Protein AF-A0A9P7GH10-F1 (afdb_monomer_lite)

Sequence (279 aa):
IQVLWYYYRETLTSKQKETLDAKFLPYDKASYPALGHSASRPGHVELASRSSASTSNLHVPSRQTSSAHENVNSLDVPATVDAPSFPPVVPYSGQKRGEDWKTFFSRREKANKVSLEAESAVDKQARESRQKHANKQKAPGKKGARVYVWDEIDGHRIRRPAGRQHVDAVWEDYGDQQRRYDAFRDEWDLCSEFGEDDPYYSDDDHETPLLDFPLPRVGVDQNDDIEMPTCLLPEEPLNLPLGPDRSVKLIVKKIQKTHQTPISSLTLRKIGRTIDLAL

Structure (mmCIF, N/CA/C/O backbone):
data_AF-A0A9P7GH10-F1
#
_entry.id   AF-A0A9P7GH10-F1
#
loop_
_atom_site.group_PDB
_atom_site.id
_atom_site.type_symbol
_atom_site.label_atom_id
_atom_site.label_alt_id
_atom_site.label_comp_id
_atom_site.label_asym_id
_atom_site.label_entity_id
_atom_site.label_seq_id
_atom_site.pdbx_PDB_ins_code
_atom_site.Cartn_x
_atom_site.Cartn_y
_atom_site.Cartn_z
_atom_site.occupancy
_atom_site.B_iso_or_equiv
_atom_site.auth_seq_id
_atom_site.auth_comp_id
_atom_site.auth_asym_id
_atom_site.auth_atom_id
_atom_site.pdbx_PDB_model_num
ATOM 1 N N . ILE A 1 1 ? 15.234 -0.648 -11.922 1.00 50.12 1 ILE A N 1
ATOM 2 C CA . ILE A 1 1 ? 15.935 -1.622 -11.032 1.00 50.12 1 ILE A CA 1
ATOM 3 C C . ILE A 1 1 ? 15.572 -3.099 -11.311 1.00 50.12 1 ILE A C 1
ATOM 5 O O . ILE A 1 1 ? 16.458 -3.944 -11.226 1.00 50.12 1 ILE A O 1
ATOM 9 N N . GLN A 1 2 ? 14.343 -3.440 -11.736 1.00 34.94 2 GLN A N 1
ATOM 10 C CA . GLN A 1 2 ? 13.969 -4.819 -12.136 1.00 34.94 2 GLN A CA 1
ATOM 11 C C . GLN A 1 2 ? 14.821 -5.393 -13.287 1.00 34.94 2 GLN A C 1
ATOM 13 O O . GLN A 1 2 ? 15.247 -6.544 -13.220 1.00 34.94 2 GLN A O 1
ATOM 18 N N . VAL A 1 3 ? 15.157 -4.570 -14.289 1.00 51.34 3 VAL A N 1
ATOM 19 C CA . VAL A 1 3 ? 16.071 -4.955 -15.380 1.00 51.34 3 VAL A CA 1
ATOM 20 C C . VAL A 1 3 ? 17.461 -5.296 -14.830 1.00 51.34 3 VAL A C 1
ATOM 22 O O . VAL A 1 3 ? 18.018 -6.333 -15.170 1.00 51.34 3 VAL A O 1
ATOM 25 N N . LEU A 1 4 ? 17.991 -4.499 -13.895 1.00 51.50 4 LEU A N 1
ATOM 26 C CA . LEU A 1 4 ? 19.304 -4.751 -13.290 1.00 51.50 4 LEU A CA 1
ATOM 27 C C . LEU A 1 4 ? 19.329 -6.033 -12.448 1.00 51.50 4 LEU A C 1
ATOM 29 O O . LEU A 1 4 ? 20.330 -6.739 -12.470 1.00 51.50 4 LEU A O 1
ATOM 33 N N . TRP A 1 5 ? 18.239 -6.384 -11.758 1.00 67.94 5 TRP A N 1
ATOM 34 C CA . TRP A 1 5 ? 18.166 -7.652 -11.024 1.00 67.94 5 TRP A CA 1
ATOM 35 C C . TRP A 1 5 ? 18.075 -8.861 -11.964 1.00 67.94 5 TRP A C 1
ATOM 37 O O . TRP A 1 5 ? 18.735 -9.871 -11.723 1.00 67.94 5 TRP A O 1
ATOM 47 N N . TYR A 1 6 ? 17.326 -8.747 -13.066 1.00 70.19 6 TYR A N 1
ATOM 48 C CA . TYR A 1 6 ? 17.256 -9.793 -14.089 1.00 70.19 6 TYR A CA 1
ATOM 49 C C . TYR A 1 6 ? 18.623 -10.008 -14.765 1.00 70.19 6 TYR A C 1
ATOM 51 O O . TYR A 1 6 ? 19.103 -11.138 -14.833 1.00 70.19 6 TYR A O 1
ATOM 59 N N . TYR A 1 7 ? 19.318 -8.929 -15.146 1.00 67.31 7 TYR A N 1
ATOM 60 C CA . TYR A 1 7 ? 20.678 -8.995 -15.700 1.00 67.31 7 TYR A CA 1
ATOM 61 C C . TYR A 1 7 ? 21.713 -9.509 -14.684 1.00 67.31 7 TYR A C 1
ATOM 63 O O . TYR A 1 7 ? 22.588 -10.306 -15.029 1.00 67.31 7 TYR A O 1
ATOM 71 N N . TYR A 1 8 ? 21.604 -9.115 -13.413 1.00 72.00 8 TYR A N 1
ATOM 72 C CA . TYR A 1 8 ? 22.478 -9.625 -12.356 1.00 72.00 8 TYR A CA 1
ATOM 73 C C . TYR A 1 8 ? 22.252 -11.120 -12.112 1.00 72.00 8 TYR A C 1
ATOM 75 O O . TYR A 1 8 ? 23.212 -11.864 -11.950 1.00 72.00 8 TYR A O 1
ATOM 83 N N . ARG A 1 9 ? 21.002 -11.598 -12.156 1.00 74.94 9 ARG A N 1
ATOM 84 C CA . ARG A 1 9 ? 20.687 -13.025 -12.013 1.00 74.94 9 ARG A CA 1
ATOM 85 C C . ARG A 1 9 ? 21.172 -13.835 -13.213 1.00 74.94 9 ARG A C 1
ATOM 87 O O . ARG A 1 9 ? 21.700 -14.924 -13.011 1.00 74.94 9 ARG A O 1
ATOM 94 N N . GLU A 1 10 ? 21.037 -13.319 -14.433 1.00 77.25 10 GLU A N 1
ATOM 95 C CA . GLU A 1 10 ? 21.493 -13.990 -15.659 1.00 77.25 10 GLU A CA 1
ATOM 96 C C . GLU A 1 10 ? 23.019 -14.163 -15.716 1.00 77.25 10 GLU A C 1
ATOM 98 O O . GLU A 1 10 ? 23.493 -15.199 -16.179 1.00 77.25 10 GLU A O 1
ATOM 103 N N . THR A 1 11 ? 23.791 -13.228 -15.150 1.00 71.94 11 THR A N 1
ATOM 104 C CA . THR A 1 11 ? 25.268 -13.288 -15.148 1.00 71.94 11 THR A CA 1
ATOM 105 C C . THR A 1 11 ? 25.871 -14.233 -14.097 1.00 71.94 11 THR A C 1
ATOM 107 O O . THR A 1 11 ? 27.078 -14.480 -14.113 1.00 71.94 11 THR A O 1
ATOM 110 N N . LEU A 1 12 ? 25.061 -14.812 -13.202 1.00 84.25 12 LEU A N 1
ATOM 111 C CA . LEU A 1 12 ? 25.536 -15.767 -12.198 1.00 84.25 12 LEU A CA 1
ATOM 112 C C . LEU A 1 12 ? 25.756 -17.165 -12.784 1.00 84.25 12 LEU A C 1
ATOM 114 O O . LEU A 1 12 ? 24.943 -17.698 -13.540 1.00 84.25 12 LEU A O 1
ATOM 118 N N . THR A 1 13 ? 26.832 -17.813 -12.342 1.00 87.25 13 THR A N 1
ATOM 119 C CA . THR A 1 13 ? 27.086 -19.226 -12.652 1.00 87.25 13 THR A CA 1
ATOM 120 C C . THR A 1 13 ? 26.022 -20.126 -12.018 1.00 87.25 13 THR A C 1
ATOM 122 O O . THR A 1 13 ? 25.443 -19.784 -10.985 1.00 87.25 13 THR A O 1
ATOM 125 N N . SER A 1 14 ? 25.785 -21.317 -12.578 1.00 75.56 14 SER A N 1
ATOM 126 C CA . SER A 1 14 ? 24.762 -22.246 -12.066 1.00 75.56 14 SER A CA 1
ATOM 127 C C . SER A 1 14 ? 24.930 -22.568 -10.573 1.00 75.56 14 SER A C 1
ATOM 129 O O . SER A 1 14 ? 23.944 -22.594 -9.846 1.00 75.56 14 SER A O 1
ATOM 131 N N . LYS A 1 15 ? 26.174 -22.690 -10.079 1.00 72.19 15 LYS A N 1
ATOM 132 C CA . LYS A 1 15 ? 26.463 -22.881 -8.642 1.00 72.19 15 LYS A CA 1
ATOM 133 C C . LYS A 1 15 ? 26.091 -21.667 -7.784 1.00 72.19 15 LYS A C 1
ATOM 135 O O . LYS A 1 15 ? 25.665 -21.819 -6.640 1.00 72.19 15 LYS A O 1
ATOM 140 N N . GLN A 1 16 ? 26.256 -20.455 -8.311 1.00 77.31 16 GLN A N 1
ATOM 141 C CA . GLN A 1 16 ? 25.862 -19.233 -7.610 1.00 77.31 16 GLN A CA 1
ATOM 142 C C . GLN A 1 16 ? 24.344 -19.058 -7.602 1.00 77.31 16 GLN A C 1
ATOM 144 O O . GLN A 1 16 ? 23.815 -18.686 -6.559 1.00 77.31 16 GLN A O 1
ATOM 149 N N . LYS A 1 17 ? 23.653 -19.381 -8.707 1.00 81.12 17 LYS A N 1
ATOM 150 C CA . LYS A 1 17 ? 22.182 -19.410 -8.785 1.00 81.12 17 LYS A CA 1
ATOM 151 C C . LYS A 1 17 ? 21.607 -20.376 -7.742 1.00 81.12 17 LYS A C 1
ATOM 153 O O . LYS A 1 17 ? 20.804 -19.961 -6.916 1.00 81.12 17 LYS A O 1
ATOM 158 N N . GLU A 1 18 ? 22.139 -21.597 -7.671 1.00 75.12 18 GLU A N 1
ATOM 159 C CA . GLU A 1 18 ? 21.747 -22.611 -6.681 1.00 75.12 18 GLU A CA 1
ATOM 160 C C . GLU A 1 18 ? 22.026 -22.167 -5.232 1.00 75.12 18 GLU A C 1
ATOM 162 O O . GLU A 1 18 ? 21.209 -22.386 -4.344 1.00 75.12 18 GLU A O 1
ATOM 167 N N . THR A 1 19 ? 23.130 -21.454 -4.981 1.00 78.62 19 THR A N 1
ATOM 168 C CA . THR A 1 19 ? 23.432 -20.889 -3.649 1.00 78.62 19 THR A CA 1
ATOM 169 C C . THR A 1 19 ? 22.491 -19.738 -3.271 1.00 78.62 19 THR A C 1
ATOM 171 O O . THR A 1 19 ? 22.151 -19.573 -2.097 1.00 78.62 19 THR A O 1
ATOM 174 N N . LEU A 1 20 ? 22.088 -18.916 -4.243 1.00 76.38 20 LEU A N 1
ATOM 175 C CA . LEU A 1 20 ? 21.154 -17.807 -4.041 1.00 76.38 20 LEU A CA 1
ATOM 176 C C . LEU A 1 20 ? 19.741 -18.332 -3.766 1.00 76.38 20 LEU A C 1
ATOM 178 O O . LEU A 1 20 ? 19.108 -17.879 -2.815 1.00 76.38 20 LEU A O 1
ATOM 182 N N . ASP A 1 21 ? 19.307 -19.345 -4.515 1.00 73.69 21 ASP A N 1
ATOM 183 C CA . ASP A 1 21 ? 18.027 -20.020 -4.309 1.00 73.69 21 ASP A CA 1
ATOM 184 C C . ASP A 1 21 ? 18.025 -20.828 -2.991 1.00 73.69 21 ASP A C 1
ATOM 186 O O . ASP A 1 21 ? 17.042 -20.785 -2.253 1.00 73.69 21 ASP A O 1
ATOM 190 N N . ALA A 1 22 ? 19.145 -21.457 -2.600 1.00 69.75 22 ALA A N 1
ATOM 191 C CA . ALA A 1 22 ? 19.290 -22.154 -1.313 1.00 69.75 22 ALA A CA 1
ATOM 192 C C . ALA A 1 22 ? 19.231 -21.212 -0.095 1.00 69.75 22 ALA A C 1
ATOM 194 O O . ALA A 1 22 ? 18.707 -21.584 0.955 1.00 69.75 22 ALA A O 1
ATOM 195 N N . LYS A 1 23 ? 19.730 -19.975 -0.225 1.00 68.56 23 LYS A N 1
ATOM 196 C CA . LYS A 1 23 ? 19.613 -18.935 0.817 1.00 68.56 23 LYS A CA 1
ATOM 197 C C . LYS A 1 23 ? 18.206 -18.336 0.912 1.00 68.56 23 LYS A C 1
ATOM 199 O O . LYS A 1 23 ? 17.881 -17.737 1.934 1.00 68.56 23 LYS A O 1
ATOM 204 N N . PHE A 1 24 ? 17.391 -18.508 -0.128 1.00 59.75 24 PHE A N 1
ATOM 205 C CA . PHE A 1 24 ? 16.009 -18.035 -0.218 1.00 59.75 24 PHE A CA 1
ATOM 206 C C . PHE A 1 24 ? 14.972 -19.167 -0.182 1.00 59.75 24 PHE A C 1
ATOM 208 O O . PHE A 1 24 ? 13.799 -18.933 -0.487 1.00 59.75 24 PHE A O 1
ATOM 215 N N . LEU A 1 25 ? 15.354 -20.378 0.243 1.00 45.16 25 LEU A N 1
ATOM 216 C CA . LEU A 1 25 ? 14.369 -21.415 0.532 1.00 45.16 25 LEU A CA 1
ATOM 217 C C . LEU A 1 25 ? 13.420 -20.939 1.645 1.00 45.16 25 LEU A C 1
ATOM 219 O O . LEU A 1 25 ? 13.856 -20.296 2.608 1.00 45.16 25 LEU A O 1
ATOM 223 N N . PRO A 1 26 ? 12.113 -21.228 1.527 1.00 43.97 26 PRO A N 1
ATOM 224 C CA . PRO A 1 26 ? 11.143 -20.868 2.545 1.00 43.97 26 PRO A CA 1
ATOM 225 C C . PRO A 1 26 ? 11.560 -21.495 3.873 1.00 43.97 26 PRO A C 1
ATOM 227 O O . PRO A 1 26 ? 11.743 -22.704 3.969 1.00 43.97 26 PRO A O 1
ATOM 230 N N . TYR A 1 27 ? 11.710 -20.642 4.883 1.00 36.38 27 TYR A N 1
ATOM 231 C CA . TYR A 1 27 ? 11.977 -21.018 6.265 1.00 36.38 27 TYR A CA 1
ATOM 232 C C . TYR A 1 27 ? 11.028 -22.151 6.679 1.00 36.38 27 TYR A C 1
ATOM 234 O O . TYR A 1 27 ? 9.810 -21.952 6.766 1.00 36.38 27 TYR A O 1
ATOM 242 N N . ASP A 1 28 ? 11.581 -23.348 6.864 1.00 37.44 28 ASP A N 1
ATOM 243 C CA . ASP A 1 28 ? 10.818 -24.546 7.177 1.00 37.44 28 ASP A CA 1
ATOM 244 C C . ASP A 1 28 ? 10.163 -24.386 8.559 1.00 37.44 28 ASP A C 1
ATOM 246 O O . ASP A 1 28 ? 10.822 -24.154 9.578 1.00 37.44 28 ASP A O 1
ATOM 250 N N . LYS A 1 29 ? 8.830 -24.465 8.594 1.00 49.06 29 LYS A N 1
ATOM 251 C CA . LYS A 1 29 ? 8.005 -24.275 9.799 1.00 49.06 29 LYS A CA 1
ATOM 252 C C . LYS A 1 29 ? 8.196 -25.381 10.842 1.00 49.06 29 LYS A C 1
ATOM 254 O O . LYS A 1 29 ? 7.639 -25.264 11.932 1.00 49.06 29 LYS A O 1
ATOM 259 N N . ALA A 1 30 ? 8.953 -26.435 10.541 1.00 43.03 30 ALA A N 1
ATOM 260 C CA . ALA A 1 30 ? 9.117 -27.586 11.424 1.00 43.03 30 ALA A CA 1
ATOM 261 C C . ALA A 1 30 ? 10.031 -27.348 12.648 1.00 43.03 30 ALA A C 1
ATOM 263 O O . ALA A 1 30 ? 10.059 -28.189 13.542 1.00 43.03 30 ALA A O 1
ATOM 264 N N . SER A 1 31 ? 10.740 -26.214 12.745 1.00 42.09 31 SER A N 1
ATOM 265 C CA . SER A 1 31 ? 11.705 -25.958 13.831 1.00 42.09 31 SER A CA 1
ATOM 266 C C . SER A 1 31 ? 11.269 -24.871 14.827 1.00 42.09 31 SER A C 1
ATOM 268 O O . SER A 1 31 ? 12.051 -23.982 15.167 1.00 42.09 31 SER A O 1
ATOM 270 N N . TYR A 1 32 ? 10.039 -24.949 15.342 1.00 39.97 32 TYR A N 1
ATOM 271 C CA . TYR A 1 32 ? 9.683 -24.276 16.598 1.00 39.97 32 TYR A CA 1
ATOM 272 C C . TYR A 1 32 ? 9.455 -25.321 17.699 1.00 39.97 32 TYR A C 1
ATOM 274 O O . TYR A 1 32 ? 8.555 -26.152 17.556 1.00 39.97 32 TYR A O 1
ATOM 282 N N . PRO A 1 33 ? 10.202 -25.292 18.821 1.00 39.78 33 PRO A N 1
ATOM 283 C CA . PRO A 1 33 ? 9.806 -26.044 20.002 1.00 39.78 33 PRO A CA 1
ATOM 284 C C . PRO A 1 33 ? 8.461 -25.493 20.485 1.00 39.78 33 PRO A C 1
ATOM 286 O O . PRO A 1 33 ? 8.314 -24.295 20.733 1.00 39.78 33 PRO A O 1
ATOM 289 N N . ALA A 1 34 ? 7.465 -26.372 20.581 1.00 42.62 34 ALA A N 1
ATOM 290 C CA . ALA A 1 34 ? 6.138 -26.052 21.078 1.00 42.62 34 ALA A CA 1
ATOM 291 C C . ALA A 1 34 ? 6.223 -25.544 22.528 1.00 42.62 34 ALA A C 1
ATOM 293 O O . ALA A 1 34 ? 6.239 -26.321 23.481 1.00 42.62 34 ALA A O 1
ATOM 294 N N . LEU A 1 35 ? 6.269 -24.223 22.706 1.00 43.75 35 LEU A N 1
ATOM 295 C CA . LEU A 1 35 ? 6.058 -23.588 24.002 1.00 43.75 35 LEU A CA 1
ATOM 296 C C . LEU A 1 35 ? 4.565 -23.637 24.323 1.00 43.75 35 LEU A C 1
ATOM 298 O O . LEU A 1 35 ? 3.810 -22.711 24.032 1.00 43.75 35 LEU A O 1
ATOM 302 N N . GLY A 1 36 ? 4.149 -24.747 24.930 1.00 46.34 36 GLY A N 1
ATOM 303 C CA . GLY A 1 36 ? 2.830 -24.905 25.520 1.00 46.34 36 GLY A CA 1
ATOM 304 C C . GLY A 1 36 ? 2.581 -23.836 26.581 1.00 46.34 36 GLY A C 1
ATOM 305 O O . GLY A 1 36 ? 3.110 -23.913 27.683 1.00 46.34 36 GLY A O 1
ATOM 306 N N . HIS A 1 37 ? 1.744 -22.856 26.252 1.00 39.03 37 HIS A N 1
ATOM 307 C CA . HIS A 1 37 ? 1.114 -21.972 27.226 1.00 39.03 37 HIS A CA 1
ATOM 308 C C . HIS A 1 37 ? -0.391 -22.210 27.172 1.00 39.03 37 HIS A C 1
ATOM 310 O O . HIS A 1 37 ? -1.135 -21.593 26.414 1.00 39.03 37 HIS A O 1
ATOM 316 N N . SER A 1 38 ? -0.815 -23.166 27.996 1.00 42.16 38 SER A N 1
ATOM 317 C CA . SER A 1 38 ? -2.197 -23.337 28.427 1.00 42.16 38 SER A CA 1
ATOM 318 C C . SER A 1 38 ? -2.557 -22.172 29.348 1.00 42.16 38 SER A C 1
ATOM 320 O O . SER A 1 38 ? -2.231 -22.192 30.534 1.00 42.16 38 SER A O 1
ATOM 322 N N . ALA A 1 39 ? -3.224 -21.149 28.817 1.00 39.69 39 ALA A N 1
ATOM 323 C CA . ALA A 1 39 ? -3.870 -20.131 29.635 1.00 39.69 39 ALA A CA 1
ATOM 324 C C . ALA A 1 39 ? -5.310 -20.569 29.942 1.00 39.69 39 ALA A C 1
ATOM 326 O O . ALA A 1 39 ? -6.219 -20.427 29.123 1.00 39.69 39 ALA A O 1
ATOM 327 N N . SER A 1 40 ? -5.494 -21.116 31.145 1.00 37.72 40 SER A N 1
ATOM 328 C CA . SER A 1 40 ? -6.794 -21.368 31.764 1.00 37.72 40 SER A CA 1
ATOM 329 C C . SER A 1 40 ? -7.630 -20.086 31.832 1.00 37.72 40 SER A C 1
ATOM 331 O O . SER A 1 40 ? -7.248 -19.113 32.482 1.00 37.72 40 SER A O 1
ATOM 333 N N . ARG A 1 41 ? -8.810 -20.110 31.209 1.00 41.25 41 ARG A N 1
ATOM 334 C CA . ARG A 1 41 ? -9.905 -19.161 31.460 1.00 41.25 41 ARG A CA 1
ATOM 335 C C . ARG A 1 41 ? -10.572 -19.494 32.806 1.00 41.25 41 ARG A C 1
ATOM 337 O O . ARG A 1 41 ? -10.948 -20.650 32.992 1.00 41.25 41 ARG A O 1
ATOM 344 N N . PRO A 1 42 ? -10.783 -18.531 33.721 1.00 45.78 42 PRO A N 1
ATOM 345 C CA . PRO A 1 42 ? -11.569 -18.763 34.924 1.00 45.78 42 PRO A CA 1
ATOM 346 C C . PRO A 1 42 ? -13.057 -18.442 34.702 1.00 45.78 42 PRO A C 1
ATOM 348 O O . PRO A 1 42 ? -13.404 -17.366 34.224 1.00 45.78 42 PRO A O 1
ATOM 351 N N . GLY A 1 43 ? -13.907 -19.383 35.120 1.00 38.19 43 GLY A N 1
ATOM 352 C CA . GLY A 1 43 ? -15.213 -19.140 35.744 1.00 38.19 43 GLY A CA 1
ATOM 353 C C . GLY A 1 43 ? -16.295 -18.459 34.906 1.00 38.19 43 GLY A C 1
ATOM 354 O O . GLY A 1 43 ? -16.526 -17.265 35.061 1.00 38.19 43 GLY A O 1
ATOM 355 N N . HIS A 1 44 ? -17.047 -19.244 34.131 1.00 36.12 44 HIS A N 1
ATOM 356 C CA . HIS A 1 44 ? -18.417 -18.883 33.763 1.00 36.12 44 HIS A CA 1
ATOM 357 C C . HIS A 1 44 ? -19.381 -19.694 34.630 1.00 36.12 44 HIS A C 1
ATOM 359 O O . HIS A 1 44 ? -19.330 -20.922 34.646 1.00 36.12 44 HIS A O 1
ATOM 365 N N . VAL A 1 45 ? -20.214 -18.975 35.375 1.00 49.38 45 VAL A N 1
ATOM 366 C CA . VAL A 1 45 ? -21.224 -19.506 36.289 1.00 49.38 45 VAL A CA 1
ATOM 367 C C . VAL A 1 45 ? -22.334 -20.206 35.508 1.00 49.38 45 VAL A C 1
ATOM 369 O O . VAL A 1 45 ? -22.763 -19.769 34.440 1.00 49.38 45 VAL A O 1
ATOM 372 N N . GLU A 1 46 ? -22.741 -21.329 36.072 1.00 36.94 46 GLU A N 1
ATOM 373 C CA . GLU A 1 46 ? -23.757 -22.270 35.634 1.00 36.94 46 GLU A CA 1
ATOM 374 C C . GLU A 1 46 ? -25.163 -21.715 35.898 1.00 36.94 46 GLU A C 1
ATOM 376 O O . GLU A 1 46 ? -25.505 -21.406 37.037 1.00 36.94 46 GLU A O 1
ATOM 381 N N . LEU A 1 47 ? -25.997 -21.628 34.860 1.00 44.62 47 LEU A N 1
ATOM 382 C CA . LEU A 1 47 ? -27.451 -21.647 35.006 1.00 44.62 47 LEU A CA 1
ATOM 383 C C . LEU A 1 47 ? -28.013 -22.630 33.983 1.00 44.62 47 LEU A C 1
ATOM 385 O O . LEU A 1 47 ? -28.018 -22.397 32.775 1.00 44.62 47 LEU A O 1
ATOM 389 N N . ALA A 1 48 ? -28.423 -23.776 34.513 1.00 38.22 48 ALA A N 1
ATOM 390 C CA . ALA A 1 48 ? -29.072 -24.851 33.798 1.00 38.22 48 ALA A CA 1
ATOM 391 C C . ALA A 1 48 ? -30.446 -24.418 33.269 1.00 38.22 48 ALA A C 1
ATOM 393 O O . ALA A 1 48 ? -31.246 -23.825 33.989 1.00 38.22 48 ALA A O 1
ATOM 394 N N . SER A 1 49 ? -30.767 -24.821 32.043 1.00 50.31 49 SER A N 1
ATOM 395 C CA . SER A 1 49 ? -32.139 -25.136 31.643 1.00 50.31 49 SER A CA 1
ATOM 396 C C . SER A 1 49 ? -32.100 -26.157 30.514 1.00 50.31 49 SER A C 1
ATOM 398 O O . SER A 1 49 ? -31.630 -25.904 29.409 1.00 50.31 49 SER A O 1
ATOM 400 N N . ARG A 1 50 ? -32.539 -27.364 30.868 1.00 44.09 50 ARG A N 1
ATOM 401 C CA . ARG A 1 50 ? -32.706 -28.522 29.996 1.00 44.09 50 ARG A CA 1
ATOM 402 C C . ARG A 1 50 ? -33.956 -28.336 29.137 1.00 44.09 50 ARG A C 1
ATOM 404 O O . ARG A 1 50 ? -35.008 -28.005 29.676 1.00 44.09 50 ARG A O 1
ATOM 411 N N . SER A 1 51 ? -33.872 -28.671 27.853 1.00 49.72 51 SER A N 1
ATOM 412 C CA . SER A 1 51 ? -34.994 -29.236 27.089 1.00 49.72 51 SER A CA 1
ATOM 413 C C . SER A 1 51 ? -34.476 -30.018 25.879 1.00 49.72 51 SER A C 1
ATOM 415 O O . SER A 1 51 ? -34.043 -29.467 24.878 1.00 49.72 51 SER A O 1
ATOM 417 N N . SER A 1 52 ? -34.416 -31.327 26.101 1.00 47.72 52 SER A N 1
ATOM 418 C CA . SER A 1 52 ? -34.878 -32.445 25.276 1.00 47.72 52 SER A CA 1
ATOM 419 C C . SER A 1 52 ? -35.037 -32.309 23.751 1.00 47.72 52 SER A C 1
ATOM 421 O O . SER A 1 52 ? -35.845 -31.531 23.264 1.00 47.72 52 SER A O 1
ATOM 423 N N . ALA A 1 53 ? -34.422 -33.301 23.089 1.00 38.66 53 ALA A N 1
ATOM 424 C CA . ALA A 1 53 ? -34.901 -34.079 21.937 1.00 38.66 53 ALA A CA 1
ATOM 425 C C . ALA A 1 53 ? -34.946 -33.411 20.549 1.00 38.66 53 ALA A C 1
ATOM 427 O O . ALA A 1 53 ? -35.744 -32.526 20.282 1.00 38.66 53 ALA A O 1
ATOM 428 N N . SER A 1 54 ? -34.214 -33.972 19.582 1.00 50.44 54 SER A N 1
ATOM 429 C CA . SER A 1 54 ? -34.731 -35.080 18.760 1.00 50.44 54 SER A CA 1
ATOM 430 C C . SER A 1 54 ? -33.764 -35.352 17.600 1.00 50.44 54 SER A C 1
ATOM 432 O O . SER A 1 54 ? -33.575 -34.528 16.708 1.00 50.44 54 SER A O 1
ATOM 434 N N . THR A 1 55 ? -33.115 -36.512 17.633 1.00 45.94 55 THR A N 1
ATOM 435 C CA . THR A 1 55 ? -32.292 -37.057 16.552 1.00 45.94 55 THR A CA 1
ATOM 436 C C . THR A 1 55 ? -33.195 -37.659 15.479 1.00 45.94 55 THR A C 1
ATOM 438 O O . THR A 1 55 ? -33.957 -38.582 15.757 1.00 45.94 55 THR A O 1
ATOM 441 N N . SER A 1 56 ? -33.083 -37.189 14.236 1.00 55.66 56 SER A N 1
ATOM 442 C CA . SER A 1 56 ? -33.633 -37.892 13.072 1.00 55.66 56 SER A CA 1
ATOM 443 C C . SER A 1 56 ? -32.551 -38.102 12.011 1.00 55.66 56 SER A C 1
ATOM 445 O O . SER A 1 56 ? -32.019 -37.172 11.412 1.00 55.66 56 SER A O 1
ATOM 447 N N . ASN A 1 57 ? -32.217 -39.383 11.854 1.00 48.38 57 ASN A N 1
ATOM 448 C CA . ASN A 1 57 ? -31.435 -39.995 10.788 1.00 48.38 57 ASN A CA 1
ATOM 449 C C . ASN A 1 57 ? -32.209 -39.956 9.469 1.00 48.38 57 ASN A C 1
ATOM 451 O O . ASN A 1 57 ? -33.312 -40.488 9.463 1.00 48.38 57 ASN A O 1
ATOM 455 N N . LEU A 1 58 ? -31.611 -39.505 8.362 1.00 45.56 58 LEU A N 1
ATOM 456 C CA . LEU A 1 58 ? -31.935 -39.941 6.989 1.00 45.56 58 LEU A CA 1
ATOM 457 C C . LEU A 1 58 ? -30.676 -39.717 6.124 1.00 45.56 58 LEU A C 1
ATOM 459 O O . LEU A 1 58 ? -30.161 -38.610 6.063 1.00 45.56 58 LEU A O 1
ATOM 463 N N . HIS A 1 59 ? -29.977 -40.754 5.664 1.00 51.25 59 HIS A N 1
ATOM 464 C CA . HIS A 1 59 ? -30.277 -41.657 4.541 1.00 51.25 59 HIS A CA 1
ATOM 465 C C . HIS A 1 59 ? -29.360 -41.317 3.351 1.00 51.25 59 HIS A C 1
ATOM 467 O O . HIS A 1 59 ? -29.594 -40.375 2.600 1.00 51.25 59 HIS A O 1
ATOM 473 N N . VAL A 1 60 ? -28.285 -42.098 3.222 1.00 55.88 60 VAL A N 1
ATOM 474 C CA . VAL A 1 60 ? -27.321 -42.074 2.115 1.00 55.88 60 VAL A CA 1
ATOM 475 C C . VAL A 1 60 ? -27.756 -43.124 1.090 1.00 55.88 60 VAL A C 1
ATOM 477 O O . VAL A 1 60 ? -27.756 -44.308 1.436 1.00 55.88 60 VAL A O 1
ATOM 480 N N . PRO A 1 61 ? -28.096 -42.765 -0.159 1.00 61.31 61 PRO A N 1
ATOM 481 C CA . PRO A 1 61 ? -28.275 -43.763 -1.199 1.00 61.31 61 PRO A CA 1
ATOM 482 C C . PRO A 1 61 ? -26.927 -44.126 -1.837 1.00 61.31 61 PRO A C 1
ATOM 484 O O . PRO A 1 61 ? -26.246 -43.301 -2.446 1.00 61.31 61 PRO A O 1
ATOM 487 N N . SER A 1 62 ? -26.577 -45.407 -1.698 1.00 56.62 62 SER A N 1
ATOM 488 C CA . SER A 1 62 ? -25.567 -46.105 -2.497 1.00 56.62 62 SER A CA 1
ATOM 489 C C . SER A 1 62 ? -25.909 -46.011 -3.982 1.00 56.62 62 SER A C 1
ATOM 491 O O . SER A 1 62 ? -27.023 -46.360 -4.374 1.00 56.62 62 SER A O 1
ATOM 493 N N . ARG A 1 63 ? -24.948 -45.612 -4.824 1.00 50.44 63 ARG A N 1
ATOM 494 C CA . ARG A 1 63 ? -25.075 -45.725 -6.281 1.00 50.44 63 ARG A CA 1
ATOM 495 C C . ARG A 1 63 ? -24.181 -46.850 -6.789 1.00 50.44 63 ARG A C 1
ATOM 497 O O . ARG A 1 63 ? -22.974 -46.848 -6.577 1.00 50.44 63 ARG A O 1
ATOM 504 N N . GLN A 1 64 ? -24.851 -47.817 -7.401 1.00 53.25 64 GLN A N 1
ATOM 505 C CA . GLN A 1 64 ? -24.333 -49.069 -7.928 1.00 53.25 64 GLN A CA 1
ATOM 506 C C . GLN A 1 64 ? -23.335 -48.869 -9.071 1.00 53.25 64 GLN A C 1
ATOM 508 O O . GLN A 1 64 ? -23.462 -47.968 -9.899 1.00 53.25 64 GLN A O 1
ATOM 513 N N . THR A 1 65 ? -22.377 -49.787 -9.101 1.00 52.22 65 THR A N 1
ATOM 514 C CA . THR A 1 65 ? -21.434 -50.073 -10.176 1.00 52.22 65 THR A CA 1
ATOM 515 C C . THR A 1 65 ? -22.089 -50.912 -11.273 1.00 52.22 65 THR A C 1
ATOM 517 O O . THR A 1 65 ? -22.581 -52.007 -11.010 1.00 52.22 65 THR A O 1
ATOM 520 N N . SER A 1 66 ? -22.021 -50.429 -12.507 1.00 58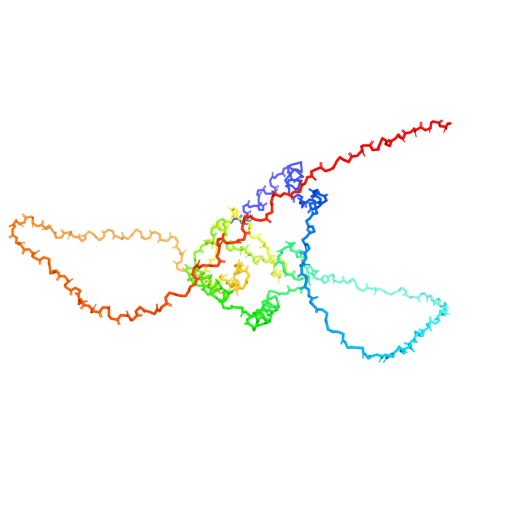.81 66 SER A N 1
ATOM 521 C CA . SER A 1 66 ? -22.224 -51.160 -13.769 1.00 58.81 66 SER A CA 1
ATOM 522 C C . SER A 1 66 ? -21.656 -50.263 -14.869 1.00 58.81 66 SER A C 1
ATOM 524 O O . SER A 1 66 ? -21.806 -49.052 -14.767 1.00 58.81 66 SER A O 1
ATOM 526 N N . SER A 1 67 ? -21.056 -50.685 -15.967 1.00 52.44 67 SER A N 1
ATOM 527 C CA . SER A 1 67 ? -20.700 -51.966 -16.571 1.00 52.44 67 SER A CA 1
ATOM 528 C C . SER A 1 67 ? -19.882 -51.555 -17.805 1.00 52.44 67 SER A C 1
ATOM 530 O O . SER A 1 67 ? -20.103 -50.477 -18.358 1.00 52.44 67 SER A O 1
ATOM 532 N N . ALA A 1 68 ? -18.927 -52.382 -18.208 1.00 57.88 68 ALA A N 1
ATOM 533 C CA . ALA A 1 68 ? -18.015 -52.122 -19.312 1.00 57.88 68 ALA A CA 1
ATOM 534 C C . ALA A 1 68 ? -18.724 -51.988 -20.666 1.00 57.88 68 ALA A C 1
ATOM 536 O O . ALA A 1 68 ? -19.577 -52.815 -20.969 1.00 57.88 68 ALA A O 1
ATOM 537 N N . HIS A 1 69 ? -18.271 -51.039 -21.493 1.00 54.12 69 HIS A N 1
ATOM 538 C CA . HIS A 1 69 ? -18.305 -51.132 -22.953 1.00 54.12 69 HIS A CA 1
ATOM 539 C C . HIS A 1 69 ? -17.059 -50.443 -23.555 1.00 54.12 69 HIS A C 1
ATOM 541 O O . HIS A 1 69 ? -16.803 -49.264 -23.321 1.00 54.12 69 HIS A O 1
ATOM 547 N N . GLU A 1 70 ? -16.268 -51.269 -24.246 1.00 53.75 70 GLU A N 1
ATOM 548 C CA . GLU A 1 70 ? -15.466 -51.057 -25.470 1.00 53.75 70 GLU A CA 1
ATOM 549 C C . GLU A 1 70 ? -15.860 -49.832 -26.330 1.00 53.75 70 GLU A C 1
ATOM 551 O O . GLU A 1 70 ? -16.998 -49.388 -26.271 1.00 53.75 70 GLU A O 1
ATOM 556 N N . ASN A 1 71 ? -15.096 -49.267 -27.267 1.00 53.03 71 ASN A N 1
ATOM 557 C CA . ASN A 1 71 ? -13.755 -49.399 -27.849 1.00 53.03 71 ASN A CA 1
ATOM 558 C C . ASN A 1 71 ? -13.714 -48.314 -28.970 1.00 53.03 71 ASN A C 1
ATOM 560 O O . ASN A 1 71 ? -14.763 -47.938 -29.484 1.00 53.03 71 ASN A O 1
ATOM 564 N N . VAL A 1 72 ? -12.517 -47.847 -29.344 1.00 61.34 72 VAL A N 1
ATOM 565 C CA . VAL A 1 72 ? -12.144 -47.046 -30.535 1.00 61.34 72 VAL A CA 1
ATOM 566 C C . VAL A 1 72 ? -13.008 -45.842 -30.965 1.00 61.34 72 VAL A C 1
ATOM 568 O O . VAL A 1 72 ? -14.016 -45.974 -31.648 1.00 61.34 72 VAL A O 1
ATOM 571 N N . ASN A 1 73 ? -12.456 -44.638 -30.779 1.00 52.25 73 ASN A N 1
ATOM 572 C CA . ASN A 1 73 ? -12.289 -43.723 -31.913 1.00 52.25 73 ASN A CA 1
ATOM 573 C C . ASN A 1 73 ? -11.142 -42.739 -31.652 1.00 52.25 73 ASN A C 1
ATOM 575 O O . ASN A 1 73 ? -11.258 -41.785 -30.888 1.00 52.25 73 ASN A O 1
ATOM 579 N N . SER A 1 74 ? -10.014 -43.031 -32.298 1.00 59.22 74 SER A N 1
ATOM 580 C CA . SER A 1 74 ? -8.899 -42.117 -32.501 1.00 59.22 74 SER A CA 1
ATOM 581 C C . SER A 1 74 ? -9.318 -41.130 -33.588 1.00 59.22 74 SER A C 1
ATOM 583 O O . SER A 1 74 ? -9.406 -41.495 -34.756 1.00 59.22 74 SER A O 1
ATOM 585 N N . LEU A 1 75 ? -9.650 -39.907 -33.185 1.00 49.84 75 LEU A N 1
ATOM 586 C CA . LEU A 1 75 ? -9.813 -38.767 -34.076 1.00 49.84 75 LEU A CA 1
ATOM 587 C C . LEU A 1 75 ? -9.128 -37.580 -33.411 1.00 49.84 75 LEU A C 1
ATOM 589 O O . LEU A 1 75 ? -9.405 -37.281 -32.249 1.00 49.84 75 LEU A O 1
ATOM 593 N N . ASP A 1 76 ? -8.199 -36.994 -34.161 1.00 57.22 76 ASP A N 1
ATOM 594 C CA . ASP A 1 76 ? -7.431 -35.784 -33.888 1.00 57.22 76 ASP A CA 1
ATOM 595 C C . ASP A 1 76 ? -8.064 -34.879 -32.830 1.00 57.22 76 ASP A C 1
ATOM 597 O O . ASP A 1 76 ? -9.021 -34.149 -33.095 1.00 57.22 76 ASP A O 1
ATOM 601 N N . VAL A 1 77 ? -7.496 -34.907 -31.621 1.00 60.16 77 VAL A N 1
ATOM 602 C CA . VAL A 1 77 ? -7.713 -33.837 -30.651 1.00 60.16 77 VAL A CA 1
ATOM 603 C C . VAL A 1 77 ? -6.887 -32.662 -31.172 1.00 60.16 77 VAL A C 1
ATOM 605 O O . VAL A 1 77 ? -5.655 -32.758 -31.156 1.00 60.16 77 VAL A O 1
ATOM 608 N N . PRO A 1 78 ? -7.508 -31.580 -31.684 1.00 59.09 78 PRO A N 1
ATOM 609 C CA . PRO A 1 78 ? -6.756 -30.399 -32.068 1.00 59.09 78 PRO A CA 1
ATOM 610 C C . PRO A 1 78 ? -5.992 -29.948 -30.830 1.00 59.09 78 PRO A C 1
ATOM 612 O O . PRO A 1 78 ? -6.595 -29.835 -29.760 1.00 59.09 78 PRO A O 1
ATOM 615 N N . ALA A 1 79 ? -4.675 -29.776 -30.986 1.00 57.22 79 ALA A N 1
ATOM 616 C CA . ALA A 1 79 ? -3.762 -29.324 -29.949 1.00 57.22 79 ALA A CA 1
ATOM 617 C C . ALA A 1 79 ? -4.479 -28.292 -29.079 1.00 57.22 79 ALA A C 1
ATOM 619 O O . ALA A 1 79 ? -4.822 -27.205 -29.552 1.00 57.22 79 ALA A O 1
ATOM 620 N N . THR A 1 80 ? -4.797 -28.694 -27.846 1.00 56.38 80 THR A N 1
ATOM 621 C CA . THR A 1 80 ? -5.346 -27.812 -26.829 1.00 56.38 80 THR A CA 1
ATOM 622 C C . THR A 1 80 ? -4.317 -26.717 -26.669 1.00 56.38 80 THR A C 1
ATOM 624 O O . THR A 1 80 ? -3.285 -26.932 -26.046 1.00 56.38 80 THR A O 1
ATOM 627 N N . VAL A 1 81 ? -4.557 -25.590 -27.334 1.00 59.69 81 VAL A N 1
ATOM 628 C CA . VAL A 1 81 ? -3.807 -24.355 -27.155 1.00 59.69 81 VAL A CA 1
ATOM 629 C C . VAL A 1 81 ? -3.864 -24.100 -25.663 1.00 59.69 81 VAL A C 1
ATOM 631 O O . VAL A 1 81 ? -4.943 -23.819 -25.137 1.00 59.69 81 VAL A O 1
ATOM 634 N N . ASP A 1 82 ? -2.742 -24.355 -24.990 1.00 63.28 82 ASP A N 1
ATOM 635 C CA . ASP A 1 82 ? -2.600 -24.244 -23.550 1.00 63.28 82 ASP A CA 1
ATOM 636 C C . ASP A 1 82 ? -3.069 -22.845 -23.172 1.00 63.28 82 ASP A C 1
ATOM 638 O O . ASP A 1 82 ? -2.390 -21.850 -23.438 1.00 63.28 82 ASP A O 1
ATOM 642 N N . ALA A 1 83 ? -4.290 -22.757 -22.640 1.00 61.84 83 ALA A N 1
ATOM 643 C CA . ALA A 1 83 ? -4.814 -21.497 -22.158 1.00 61.84 83 ALA A CA 1
ATOM 644 C C . ALA A 1 83 ? -3.769 -20.946 -21.182 1.00 61.84 83 ALA A C 1
ATOM 646 O O . ALA A 1 83 ? -3.312 -21.719 -20.330 1.00 61.84 83 ALA A O 1
ATOM 647 N N . PRO A 1 84 ? -3.356 -19.670 -21.313 1.00 67.38 84 PRO A N 1
ATOM 648 C CA . PRO A 1 84 ? -2.302 -19.115 -20.481 1.00 67.38 84 PRO A CA 1
ATOM 649 C C . PRO A 1 84 ? -2.677 -19.348 -19.019 1.00 67.38 84 PRO A C 1
ATOM 651 O O . PRO A 1 84 ? -3.676 -18.834 -18.509 1.00 67.38 84 PRO A O 1
ATOM 654 N N . SER A 1 85 ? -1.932 -20.248 -18.379 1.00 85.62 85 SER A N 1
ATOM 655 C CA . SER A 1 85 ? -2.200 -20.649 -17.008 1.00 85.62 85 SER A CA 1
ATOM 656 C C . SER A 1 85 ? -1.898 -19.453 -16.124 1.00 85.62 85 SER A C 1
ATOM 658 O O . SER A 1 85 ? -0.778 -18.951 -16.139 1.00 85.62 85 SER A O 1
ATOM 660 N N . PHE A 1 86 ? -2.874 -19.041 -15.314 1.00 88.62 86 PHE A N 1
ATOM 661 C CA . PHE A 1 86 ? -2.700 -17.942 -14.368 1.00 88.62 86 PHE A CA 1
ATOM 662 C C . PHE A 1 86 ? -1.410 -18.131 -13.544 1.00 88.62 86 PHE A C 1
ATOM 664 O O . PHE A 1 86 ? -1.222 -19.221 -12.974 1.00 88.62 86 PHE A O 1
ATOM 671 N N . PRO A 1 87 ? -0.539 -17.108 -13.453 1.00 92.25 87 PRO A N 1
ATOM 672 C CA . PRO A 1 87 ? 0.757 -17.260 -12.816 1.00 92.25 87 PRO A CA 1
ATOM 673 C C . PRO A 1 87 ? 0.621 -17.622 -11.328 1.00 92.25 87 PRO A C 1
ATOM 675 O O . PRO A 1 87 ? -0.347 -17.235 -10.660 1.00 92.25 87 PRO A O 1
ATOM 678 N N . PRO A 1 88 ? 1.567 -18.390 -10.760 1.00 93.75 88 PRO A N 1
ATOM 679 C CA . PRO A 1 88 ? 1.528 -18.752 -9.350 1.00 93.75 88 PRO A CA 1
ATOM 680 C C . PRO A 1 88 ? 1.522 -17.518 -8.438 1.00 93.75 88 PRO A C 1
ATOM 682 O O . PRO A 1 88 ? 2.353 -16.621 -8.563 1.00 93.75 88 PRO A O 1
ATOM 685 N N . VAL A 1 89 ? 0.606 -17.496 -7.469 1.00 96.06 89 VAL A N 1
ATOM 686 C CA . VAL A 1 89 ? 0.530 -16.409 -6.486 1.00 96.06 89 VAL A CA 1
ATOM 687 C C . VAL A 1 89 ? 1.628 -16.561 -5.435 1.00 96.06 89 VAL A C 1
ATOM 689 O O . VAL A 1 89 ? 1.834 -17.646 -4.888 1.00 96.06 89 VAL A O 1
ATOM 692 N N . VAL A 1 90 ? 2.286 -15.451 -5.093 1.00 95.69 90 VAL A N 1
ATOM 693 C CA . VAL A 1 90 ? 3.338 -15.429 -4.071 1.00 95.69 90 VAL A CA 1
ATOM 694 C C . VAL A 1 90 ? 2.757 -15.737 -2.680 1.00 95.69 90 VAL A C 1
ATOM 696 O O . VAL A 1 90 ? 1.744 -15.142 -2.291 1.00 95.69 90 VAL A O 1
ATOM 699 N N . PRO A 1 91 ? 3.393 -16.613 -1.879 1.00 94.94 91 PRO A N 1
ATOM 700 C CA . PRO A 1 91 ? 2.989 -16.859 -0.499 1.00 94.94 91 PRO A CA 1
ATOM 701 C C . PRO A 1 91 ? 2.907 -15.573 0.335 1.00 94.94 91 PRO A C 1
ATOM 703 O O . PRO A 1 91 ? 3.689 -14.642 0.160 1.00 94.94 91 PRO A O 1
ATOM 706 N N . TYR A 1 92 ? 1.968 -15.531 1.284 1.00 94.44 92 TYR A N 1
ATOM 707 C CA . TYR A 1 92 ? 1.741 -14.392 2.191 1.00 94.44 92 TYR A CA 1
ATOM 708 C C . TYR A 1 92 ? 1.306 -13.073 1.529 1.00 94.44 92 TYR A C 1
ATOM 710 O O . TYR A 1 92 ? 1.179 -12.067 2.229 1.00 94.44 92 TYR A O 1
ATOM 718 N N . SER A 1 93 ? 1.016 -13.069 0.225 1.00 96.62 93 SER A N 1
ATOM 719 C CA . SER A 1 93 ? 0.403 -11.927 -0.462 1.00 96.62 93 SER A CA 1
ATOM 720 C C . SER A 1 93 ? -1.056 -11.715 -0.052 1.00 96.62 93 SER A C 1
ATOM 722 O O . SER A 1 93 ? -1.552 -10.597 -0.059 1.00 96.62 93 SER A O 1
ATOM 724 N N . GLY A 1 94 ? -1.775 -12.779 0.314 1.00 96.81 94 GLY A N 1
ATOM 725 C CA . GLY A 1 94 ? -3.217 -12.731 0.574 1.00 96.81 94 GLY A CA 1
ATOM 726 C C . GLY A 1 94 ? -4.087 -12.637 -0.688 1.00 96.81 94 GLY A C 1
ATOM 727 O O . GLY A 1 94 ? -5.315 -12.562 -0.558 1.00 96.81 94 GLY A O 1
ATOM 728 N N . GLN A 1 95 ? -3.482 -12.639 -1.879 1.00 97.94 95 GLN A N 1
ATOM 729 C CA . GLN A 1 95 ? -4.169 -12.857 -3.151 1.00 97.94 95 GLN A CA 1
ATOM 730 C C . GLN A 1 95 ? -4.535 -14.344 -3.269 1.00 97.94 95 GLN A C 1
ATOM 732 O O . GLN A 1 95 ? -3.791 -15.219 -2.821 1.00 97.94 95 GLN A O 1
ATOM 737 N N . LYS A 1 96 ? -5.718 -14.648 -3.803 1.00 97.56 96 LYS A N 1
ATOM 738 C CA . LYS A 1 96 ? -6.152 -16.024 -4.079 1.00 97.56 96 LYS A CA 1
ATOM 739 C C . LYS A 1 96 ? -5.694 -16.453 -5.476 1.00 97.56 96 LYS A C 1
ATOM 741 O O . LYS A 1 96 ? -5.477 -15.624 -6.351 1.00 97.56 96 LYS A O 1
ATOM 746 N N . ARG A 1 97 ? -5.558 -17.761 -5.708 1.00 95.69 97 ARG A N 1
ATOM 747 C CA . ARG A 1 97 ? -5.213 -18.297 -7.036 1.00 95.69 97 ARG A CA 1
ATOM 748 C C . ARG A 1 97 ? -6.287 -17.904 -8.058 1.00 95.69 97 ARG A C 1
ATOM 750 O O . ARG A 1 97 ? -7.466 -18.118 -7.789 1.00 95.69 97 ARG A O 1
ATOM 757 N N . GLY A 1 98 ? -5.871 -17.358 -9.202 1.00 94.88 98 GLY A N 1
ATOM 758 C CA . GLY A 1 98 ? -6.781 -16.890 -10.254 1.00 94.88 98 GLY A CA 1
ATOM 759 C C . GLY A 1 98 ? -7.520 -15.589 -9.926 1.00 94.88 98 GLY A C 1
ATOM 760 O O . GLY A 1 98 ? -8.470 -15.242 -10.619 1.00 94.88 98 GLY A O 1
ATOM 761 N N . GLU A 1 99 ? -7.149 -14.891 -8.849 1.00 96.62 99 GLU A N 1
ATOM 762 C CA . GLU A 1 99 ? -7.800 -13.646 -8.444 1.00 96.62 99 GLU A CA 1
ATOM 763 C C . GLU A 1 99 ? -7.123 -12.440 -9.097 1.00 96.62 99 GLU A C 1
ATOM 765 O O . GLU A 1 99 ? -5.951 -12.179 -8.841 1.00 96.62 99 GLU A O 1
ATOM 770 N N . ASP A 1 100 ? -7.879 -11.677 -9.885 1.00 95.62 100 ASP A N 1
ATOM 771 C CA . ASP A 1 100 ? -7.441 -10.375 -10.395 1.00 95.62 100 ASP A CA 1
ATOM 772 C C . ASP A 1 100 ? -7.386 -9.308 -9.282 1.00 95.62 100 ASP A C 1
ATOM 774 O O . ASP A 1 100 ? -8.107 -9.392 -8.278 1.00 95.62 100 ASP A O 1
ATOM 778 N N . TRP A 1 101 ? -6.574 -8.265 -9.473 1.00 95.81 101 TRP A N 1
ATOM 779 C CA . TRP A 1 101 ? -6.389 -7.188 -8.504 1.00 95.81 101 TRP A CA 1
ATOM 780 C C . TRP A 1 101 ? -7.711 -6.489 -8.160 1.00 95.81 101 TRP A C 1
ATOM 782 O O . TRP A 1 101 ? -7.995 -6.251 -6.983 1.00 95.81 101 TRP A O 1
ATOM 792 N N . LYS A 1 102 ? -8.596 -6.258 -9.139 1.00 97.12 102 LYS A N 1
ATOM 793 C CA . LYS A 1 102 ? -9.919 -5.649 -8.896 1.00 97.12 102 LYS A CA 1
ATOM 794 C C . LYS A 1 102 ? -10.780 -6.528 -7.989 1.00 97.12 102 LYS A C 1
ATOM 796 O O . LYS A 1 102 ? -11.425 -6.039 -7.056 1.00 97.12 102 LYS A O 1
ATOM 801 N N . THR A 1 103 ? -10.743 -7.841 -8.219 1.00 97.88 103 THR A N 1
ATOM 802 C CA . THR A 1 103 ? -11.465 -8.831 -7.404 1.00 97.88 103 THR A CA 1
ATOM 803 C C . THR A 1 103 ? -10.905 -8.886 -5.982 1.00 97.88 103 THR A C 1
ATOM 805 O O . THR A 1 103 ? -11.676 -8.903 -5.018 1.00 97.88 103 THR A O 1
ATOM 808 N N . PHE A 1 104 ? -9.578 -8.822 -5.835 1.00 98.12 104 PHE A N 1
ATOM 809 C CA . PHE A 1 104 ? -8.912 -8.740 -4.537 1.00 98.12 104 PHE A CA 1
ATOM 810 C C . PHE A 1 104 ? -9.391 -7.528 -3.730 1.00 98.12 104 PHE A C 1
ATOM 812 O O . PHE A 1 104 ? -9.815 -7.698 -2.582 1.00 98.12 104 PHE A O 1
ATOM 819 N N . PHE A 1 105 ? -9.389 -6.322 -4.310 1.00 98.06 105 PHE A N 1
ATOM 820 C CA . PHE A 1 105 ? -9.834 -5.127 -3.584 1.00 98.06 105 PHE A CA 1
ATOM 821 C C . PHE A 1 105 ? -11.328 -5.153 -3.279 1.00 98.06 105 PHE A C 1
ATOM 823 O O . PHE A 1 105 ? -11.701 -4.830 -2.156 1.00 98.06 105 PHE A O 1
ATOM 830 N N . SER A 1 106 ? -12.177 -5.630 -4.195 1.00 98.25 106 SER A N 1
ATOM 831 C CA . SER A 1 106 ? -13.609 -5.802 -3.906 1.00 98.25 106 SER A CA 1
ATOM 832 C C . SER A 1 106 ? -13.836 -6.738 -2.711 1.00 98.25 106 SER A C 1
ATOM 834 O O . SER A 1 106 ? -14.640 -6.460 -1.817 1.00 98.25 106 SER A O 1
ATOM 836 N N . ARG A 1 107 ? -13.082 -7.843 -2.633 1.00 98.25 107 ARG A N 1
ATOM 837 C CA . ARG A 1 107 ? -13.124 -8.757 -1.485 1.00 98.25 107 ARG A CA 1
ATOM 838 C C . ARG A 1 107 ? -12.621 -8.095 -0.201 1.00 98.25 107 ARG A C 1
ATOM 840 O O . ARG A 1 107 ? -13.213 -8.311 0.857 1.00 98.25 107 ARG A O 1
ATOM 847 N N . ARG A 1 108 ? -11.536 -7.318 -0.269 1.00 98.06 108 ARG A N 1
ATOM 848 C CA . ARG A 1 108 ? -10.991 -6.576 0.880 1.00 98.06 108 ARG A CA 1
ATOM 849 C C . ARG A 1 108 ? -11.978 -5.533 1.388 1.00 98.06 108 ARG A C 1
ATOM 851 O O . ARG A 1 108 ? -12.199 -5.476 2.591 1.00 98.06 108 ARG A O 1
ATOM 858 N N . GLU A 1 109 ? -12.618 -4.787 0.496 1.00 98.12 109 GLU A N 1
ATOM 859 C CA . GLU A 1 109 ? -13.621 -3.779 0.834 1.00 98.12 109 GLU A CA 1
ATOM 860 C C . GLU A 1 109 ? -14.818 -4.406 1.560 1.00 98.12 109 GLU A C 1
ATOM 862 O O . GLU A 1 109 ? -15.228 -3.921 2.612 1.00 98.12 109 GLU A O 1
ATOM 867 N N . LYS A 1 110 ? -15.328 -5.543 1.064 1.00 98.38 110 LYS A N 1
ATOM 868 C CA . LYS A 1 110 ? -16.391 -6.305 1.743 1.00 98.38 110 LYS A CA 1
ATOM 869 C C . LYS A 1 110 ? -15.978 -6.723 3.155 1.00 98.38 110 LYS A C 1
ATOM 871 O O . LYS A 1 110 ? -16.745 -6.535 4.093 1.00 98.38 110 LYS A O 1
ATOM 876 N N . ALA A 1 111 ? -14.763 -7.247 3.322 1.00 98.00 111 ALA A N 1
ATOM 877 C CA . ALA A 1 111 ? -14.250 -7.608 4.643 1.00 98.00 111 ALA A CA 1
ATOM 878 C C . ALA A 1 111 ? -14.079 -6.380 5.555 1.00 98.00 111 ALA A C 1
ATOM 880 O O . ALA A 1 111 ? -14.371 -6.461 6.743 1.00 98.00 111 ALA A O 1
ATOM 881 N N . ASN A 1 112 ? -13.651 -5.244 5.002 1.00 97.56 112 ASN A N 1
ATOM 882 C CA . ASN A 1 112 ? -13.478 -3.996 5.742 1.00 97.56 112 ASN A CA 1
ATOM 883 C C . ASN A 1 112 ? -14.815 -3.429 6.229 1.00 97.56 112 ASN A C 1
ATOM 885 O O . ASN A 1 112 ? -14.873 -2.941 7.349 1.00 97.56 112 ASN A O 1
ATOM 889 N N . LYS A 1 113 ? -15.896 -3.552 5.447 1.00 98.12 113 LYS A N 1
ATOM 890 C CA . LYS A 1 113 ? -17.254 -3.173 5.880 1.00 98.12 113 LYS A CA 1
ATOM 891 C C . LYS A 1 113 ? -17.700 -3.975 7.103 1.00 98.12 113 LYS A C 1
ATOM 893 O O . LYS A 1 113 ? -18.125 -3.388 8.089 1.00 98.12 113 LYS A O 1
ATOM 898 N N . VAL A 1 114 ? -17.485 -5.291 7.089 1.00 98.00 114 VAL A N 1
ATOM 899 C CA . VAL A 1 114 ? -17.775 -6.151 8.251 1.00 98.00 114 VAL A CA 1
ATOM 900 C C . VAL A 1 114 ? -16.914 -5.764 9.459 1.00 98.00 114 VAL A C 1
ATOM 902 O O . VAL A 1 114 ? -17.411 -5.689 10.578 1.00 98.00 114 VAL A O 1
ATOM 905 N N . SER A 1 115 ? -15.622 -5.483 9.253 1.00 96.88 115 SER A N 1
ATOM 906 C CA . SER A 1 115 ? -14.744 -5.014 10.334 1.00 96.88 115 SER A CA 1
ATOM 907 C C . SER A 1 115 ? -15.167 -3.657 10.895 1.00 96.88 115 SER A C 1
ATOM 909 O O . SER A 1 115 ? -15.030 -3.447 12.093 1.00 96.88 115 SER A O 1
ATOM 911 N N . LEU A 1 116 ? -15.685 -2.759 10.055 1.00 97.00 116 LEU A N 1
ATOM 912 C CA . LEU A 1 116 ? -16.165 -1.440 10.462 1.00 97.00 116 LEU A CA 1
ATOM 913 C C . LEU A 1 116 ? -17.397 -1.537 11.372 1.00 97.00 116 LEU A C 1
ATOM 915 O O . LEU A 1 116 ? -17.490 -0.798 12.345 1.00 97.00 116 LEU A O 1
ATOM 919 N N . GLU A 1 117 ? -18.318 -2.461 11.090 1.00 97.31 117 GLU A N 1
ATOM 920 C CA . GLU A 1 117 ? -19.520 -2.689 11.908 1.00 97.31 117 GLU A CA 1
ATOM 921 C C . GLU A 1 117 ? -19.193 -3.251 13.301 1.00 97.31 117 GLU A C 1
ATOM 923 O O . GLU A 1 117 ? -19.884 -2.948 14.272 1.00 97.31 117 GLU A O 1
ATOM 928 N N . ALA A 1 118 ? -18.127 -4.049 13.411 1.00 96.75 118 ALA A N 1
ATOM 929 C CA . ALA A 1 118 ? -17.683 -4.668 14.661 1.00 96.75 118 ALA A CA 1
ATOM 930 C C . ALA A 1 118 ? -16.590 -3.865 15.402 1.00 96.75 118 ALA A C 1
ATOM 932 O O . ALA A 1 118 ? -16.029 -4.354 16.385 1.00 96.75 118 ALA A O 1
ATOM 933 N N . GLU A 1 119 ? -16.247 -2.666 14.924 1.00 97.69 119 GLU A N 1
ATOM 934 C CA . GLU A 1 119 ? -15.104 -1.893 15.412 1.00 97.69 119 GLU A CA 1
ATOM 935 C C . GLU A 1 119 ? -15.354 -1.294 16.809 1.00 97.69 119 GLU A C 1
ATOM 937 O O . GLU A 1 119 ? -16.362 -0.629 17.057 1.00 97.69 119 GLU A O 1
ATOM 942 N N . SER A 1 120 ? -14.408 -1.484 17.735 1.00 98.06 120 SER A N 1
ATOM 943 C CA . SER A 1 120 ? -14.449 -0.828 19.046 1.00 98.06 120 SER A CA 1
ATOM 944 C C . SER A 1 120 ? -13.988 0.635 18.965 1.00 98.06 120 SER A C 1
ATOM 946 O O . SER A 1 120 ? -13.281 1.032 18.041 1.00 98.06 120 SER A O 1
ATOM 948 N N . ALA A 1 121 ? -14.312 1.457 19.970 1.00 98.12 121 ALA A N 1
ATOM 949 C CA . ALA A 1 121 ? -13.849 2.851 20.011 1.00 98.12 121 ALA A CA 1
ATOM 950 C C . ALA A 1 121 ? -12.309 2.977 20.000 1.00 98.12 121 ALA A C 1
ATOM 952 O O . ALA A 1 121 ? -11.768 3.894 19.380 1.00 98.12 121 ALA A O 1
ATOM 953 N N . VAL A 1 122 ? -11.606 2.039 20.647 1.00 98.06 122 VAL A N 1
ATOM 954 C CA . VAL A 1 122 ? -10.134 2.005 20.685 1.00 98.06 122 VAL A CA 1
ATOM 955 C C . VAL A 1 122 ? -9.569 1.642 19.311 1.00 98.06 122 VAL A C 1
ATOM 957 O O . VAL A 1 122 ? -8.652 2.307 18.827 1.00 98.06 122 VAL A O 1
ATOM 960 N N . ASP A 1 123 ? -10.144 0.633 18.654 1.00 97.44 123 ASP A N 1
ATOM 961 C CA . ASP A 1 123 ? -9.716 0.212 17.316 1.00 97.44 123 ASP A CA 1
ATOM 962 C C . ASP A 1 123 ? -9.968 1.309 16.280 1.00 97.44 123 ASP A C 1
ATOM 964 O O . ASP A 1 123 ? -9.083 1.610 15.476 1.00 97.44 123 ASP A O 1
ATOM 968 N N . LYS A 1 124 ? -11.120 1.984 16.374 1.00 98.19 124 LYS A N 1
ATOM 969 C CA . LYS A 1 124 ? -11.461 3.145 15.550 1.00 98.19 124 LYS A CA 1
ATOM 970 C C . LYS A 1 124 ? -10.420 4.249 15.680 1.00 98.19 124 LYS A C 1
ATOM 972 O O . LYS A 1 124 ? -9.907 4.728 14.670 1.00 98.19 124 LYS A O 1
ATOM 977 N N . GLN A 1 125 ? -10.057 4.624 16.908 1.00 98.44 125 GLN A N 1
ATOM 978 C CA . GLN A 1 125 ? -9.034 5.642 17.148 1.00 98.44 125 GLN A CA 1
ATOM 979 C C . GLN A 1 125 ? -7.673 5.229 16.563 1.00 98.44 125 GLN A C 1
ATOM 981 O O . GLN A 1 125 ? -6.991 6.045 15.937 1.00 98.44 125 GLN A O 1
ATOM 986 N N . ALA A 1 126 ? -7.277 3.963 16.724 1.00 97.88 126 ALA A N 1
ATOM 987 C CA . ALA A 1 126 ? -6.035 3.446 16.156 1.00 97.88 126 ALA A CA 1
ATOM 988 C C . ALA A 1 126 ? -6.052 3.468 14.616 1.00 97.88 126 ALA A C 1
ATOM 990 O O . ALA A 1 126 ? -5.078 3.905 13.996 1.00 97.88 126 ALA A O 1
ATOM 991 N N . ARG A 1 127 ? -7.161 3.051 13.991 1.00 98.25 127 ARG A N 1
ATOM 992 C CA . ARG A 1 127 ? -7.358 3.081 12.535 1.00 98.25 127 ARG A CA 1
ATOM 993 C C . ARG A 1 127 ? -7.335 4.507 11.988 1.00 98.25 127 ARG A C 1
ATOM 995 O O . ARG A 1 127 ? -6.675 4.759 10.985 1.00 98.25 127 ARG A O 1
ATOM 1002 N N . GLU A 1 128 ? -8.015 5.446 12.638 1.00 98.12 128 GLU A N 1
ATOM 1003 C CA . GLU A 1 128 ? -8.020 6.858 12.240 1.00 98.12 128 GLU A CA 1
ATOM 1004 C C . GLU A 1 128 ? -6.636 7.497 12.373 1.00 98.12 128 GLU A C 1
ATOM 1006 O O . GLU A 1 128 ? -6.225 8.259 11.498 1.00 98.12 128 GLU A O 1
ATOM 1011 N N . SER A 1 129 ? -5.892 7.161 13.430 1.00 98.00 129 SER A N 1
ATOM 1012 C CA . SER A 1 129 ? -4.499 7.586 13.583 1.00 98.00 129 SER A CA 1
ATOM 1013 C C . SER A 1 129 ? -3.647 7.082 12.415 1.00 98.00 129 SER A C 1
ATOM 1015 O O . SER A 1 129 ? -3.012 7.875 11.718 1.00 98.00 129 SER A O 1
ATOM 1017 N N . ARG A 1 130 ? -3.720 5.779 12.118 1.00 97.88 130 ARG A N 1
ATOM 1018 C CA . ARG A 1 130 ? -3.058 5.159 10.962 1.00 97.88 130 ARG A CA 1
ATOM 1019 C C . ARG A 1 130 ? -3.402 5.857 9.644 1.00 97.88 130 ARG A C 1
ATOM 1021 O O . ARG A 1 130 ? -2.494 6.239 8.910 1.00 97.88 130 ARG A O 1
ATOM 1028 N N . GLN A 1 131 ? -4.685 6.114 9.388 1.00 97.94 131 GLN A N 1
ATOM 1029 C CA . GLN A 1 131 ? -5.140 6.826 8.190 1.00 97.94 131 GLN A CA 1
ATOM 1030 C C . GLN A 1 131 ? -4.552 8.242 8.102 1.00 97.94 131 GLN A C 1
ATOM 1032 O O . GLN A 1 131 ? -4.046 8.633 7.054 1.00 97.94 131 GLN A O 1
ATOM 1037 N N . LYS A 1 132 ? -4.556 9.008 9.202 1.00 97.81 132 LYS A N 1
ATOM 1038 C CA . LYS A 1 132 ? -3.958 10.356 9.241 1.00 97.81 132 LYS A CA 1
ATOM 1039 C C . LYS A 1 132 ? -2.459 10.333 8.943 1.00 97.81 132 LYS A C 1
ATOM 1041 O O . LYS A 1 132 ? -1.954 11.242 8.290 1.00 97.81 132 LYS A O 1
ATOM 1046 N N . HIS A 1 133 ? -1.743 9.319 9.425 1.00 96.69 133 HIS A N 1
ATOM 1047 C CA . HIS A 1 133 ? -0.328 9.136 9.112 1.00 96.69 133 HIS A CA 1
ATOM 1048 C C . HIS A 1 133 ? -0.111 8.754 7.644 1.00 96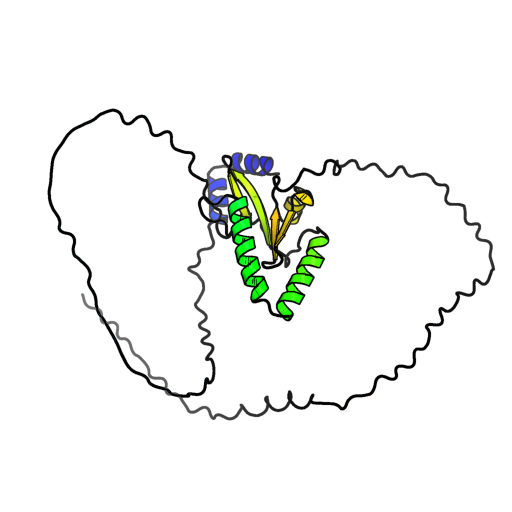.69 133 HIS A C 1
ATOM 1050 O O . HIS A 1 133 ? 0.775 9.321 7.009 1.00 96.69 133 HIS A O 1
ATOM 1056 N N . ALA A 1 134 ? -0.933 7.855 7.103 1.00 97.31 134 ALA A N 1
ATOM 1057 C CA . ALA A 1 134 ? -0.852 7.416 5.715 1.00 97.31 134 ALA A CA 1
ATOM 1058 C C . ALA A 1 134 ? -1.147 8.536 4.709 1.00 97.31 134 ALA A C 1
ATOM 1060 O O . ALA A 1 134 ? -0.472 8.629 3.690 1.00 97.31 134 ALA A O 1
ATOM 1061 N N . ASN A 1 135 ? -2.062 9.454 5.034 1.00 96.69 135 ASN A N 1
ATOM 1062 C CA . ASN A 1 135 ? -2.365 10.624 4.201 1.00 96.69 135 ASN A CA 1
ATOM 1063 C C . ASN A 1 135 ? -1.152 11.547 3.966 1.00 96.69 135 ASN A C 1
ATOM 1065 O O . ASN A 1 135 ? -1.210 12.407 3.097 1.00 96.69 135 ASN A O 1
ATOM 1069 N N . LYS A 1 136 ? -0.059 11.392 4.728 1.00 96.19 136 LYS A N 1
ATOM 1070 C CA . LYS A 1 136 ? 1.199 12.123 4.505 1.00 96.19 136 LYS A CA 1
ATOM 1071 C C . LYS A 1 136 ? 2.040 11.547 3.359 1.00 96.19 136 LYS A C 1
ATOM 1073 O O . LYS A 1 136 ? 3.088 12.116 3.083 1.00 96.19 136 LYS A O 1
ATOM 1078 N N . GLN A 1 137 ? 1.643 10.404 2.786 1.00 94.31 137 GLN A N 1
ATOM 1079 C CA . GLN A 1 137 ? 2.303 9.734 1.654 1.00 94.31 137 GLN A CA 1
ATOM 1080 C C . GLN A 1 137 ? 3.806 9.462 1.858 1.00 94.31 137 GLN A C 1
ATOM 1082 O O . GLN A 1 137 ? 4.588 9.361 0.917 1.00 94.31 137 GLN A O 1
ATOM 1087 N N . LYS A 1 138 ? 4.230 9.309 3.118 1.00 95.75 138 LYS A N 1
ATOM 1088 C CA . LYS A 1 138 ? 5.615 8.967 3.460 1.00 95.75 138 LYS A CA 1
ATOM 1089 C C . LYS A 1 138 ? 5.802 7.458 3.498 1.00 95.75 138 LYS A C 1
ATOM 1091 O O . LYS A 1 138 ? 4.957 6.753 4.057 1.00 95.75 138 LYS A O 1
ATOM 1096 N N . ALA A 1 139 ? 6.952 7.000 3.006 1.00 96.25 139 ALA A N 1
ATOM 1097 C CA . ALA A 1 139 ? 7.359 5.607 3.095 1.00 96.25 139 ALA A CA 1
ATOM 1098 C C . ALA A 1 139 ? 7.271 5.101 4.550 1.00 96.25 139 ALA A C 1
ATOM 1100 O O . ALA A 1 139 ? 7.710 5.787 5.486 1.00 96.25 139 ALA A O 1
ATOM 1101 N N . PRO A 1 140 ? 6.681 3.917 4.787 1.00 97.00 140 PRO A N 1
ATOM 1102 C CA . PRO A 1 140 ? 6.596 3.370 6.129 1.00 97.00 140 PRO A CA 1
ATOM 1103 C C . PRO A 1 140 ? 7.972 2.895 6.607 1.00 97.00 140 PRO A C 1
ATOM 1105 O O . PRO A 1 140 ? 8.659 2.132 5.936 1.00 97.00 140 PRO A O 1
ATOM 1108 N N . GLY A 1 141 ? 8.354 3.288 7.825 1.00 95.25 141 GLY A N 1
ATOM 1109 C CA . GLY A 1 141 ? 9.617 2.853 8.427 1.00 95.25 141 GLY A CA 1
ATOM 1110 C C . GLY A 1 141 ? 9.650 1.363 8.810 1.00 95.25 141 GLY A C 1
ATOM 1111 O O . GLY A 1 141 ? 8.665 0.632 8.708 1.00 95.25 141 GLY A O 1
ATOM 1112 N N . LYS A 1 142 ? 10.775 0.903 9.379 1.00 93.44 142 LYS A N 1
ATOM 1113 C CA . LYS A 1 142 ? 11.037 -0.524 9.695 1.00 93.44 142 LYS A CA 1
ATOM 1114 C C . LYS A 1 142 ? 9.947 -1.234 10.510 1.00 93.44 142 LYS A C 1
ATOM 1116 O O . LYS A 1 142 ? 9.750 -2.432 10.320 1.00 93.44 142 LYS A O 1
ATOM 1121 N N . LYS A 1 143 ? 9.265 -0.528 11.420 1.00 94.38 143 LYS A N 1
ATOM 1122 C CA . LYS A 1 143 ? 8.168 -1.054 12.262 1.00 94.38 143 LYS A CA 1
ATOM 1123 C C . LYS A 1 143 ? 6.771 -0.630 11.789 1.00 94.38 143 LYS A C 1
ATOM 1125 O O . LYS A 1 143 ? 5.801 -0.916 12.478 1.00 94.38 143 LYS A O 1
ATOM 1130 N N . GLY A 1 144 ? 6.683 0.073 10.663 1.00 95.75 144 GLY A N 1
ATOM 1131 C CA . GLY A 1 144 ? 5.429 0.565 10.113 1.00 95.75 144 GLY A CA 1
ATOM 1132 C C . GLY A 1 144 ? 4.687 -0.473 9.275 1.00 95.75 144 GLY A C 1
ATOM 1133 O O . GLY A 1 144 ? 5.012 -1.675 9.293 1.00 95.75 144 GLY A O 1
ATOM 1134 N N . ALA A 1 145 ? 3.721 0.061 8.526 1.00 97.69 145 ALA A N 1
ATOM 1135 C CA . ALA A 1 145 ? 2.851 -0.640 7.598 1.00 97.69 145 ALA A CA 1
ATOM 1136 C C . ALA A 1 145 ? 3.615 -1.584 6.661 1.00 97.69 145 ALA A C 1
ATOM 1138 O O . ALA A 1 145 ? 4.757 -1.330 6.266 1.00 97.69 145 ALA A O 1
ATOM 1139 N N . ARG A 1 146 ? 2.976 -2.692 6.286 1.00 98.06 146 ARG A N 1
ATOM 1140 C CA . ARG A 1 146 ? 3.540 -3.632 5.306 1.00 98.06 146 ARG A CA 1
ATOM 1141 C C . ARG A 1 146 ? 3.308 -3.098 3.901 1.00 98.06 146 ARG A C 1
ATOM 1143 O O . ARG A 1 146 ? 2.217 -2.632 3.613 1.00 98.06 146 ARG A O 1
ATOM 1150 N N . VAL A 1 147 ? 4.295 -3.231 3.023 1.00 98.44 147 VAL A N 1
ATOM 1151 C CA . VAL A 1 147 ? 4.196 -2.769 1.633 1.00 98.44 147 VAL A CA 1
ATOM 1152 C C . VAL A 1 147 ? 4.170 -3.959 0.683 1.00 98.44 147 VAL A C 1
ATOM 1154 O O . VAL A 1 147 ? 4.975 -4.891 0.816 1.00 98.44 147 VAL A O 1
ATOM 1157 N N . TYR A 1 148 ? 3.242 -3.919 -0.265 1.00 98.62 148 TYR A N 1
ATOM 1158 C CA . TYR A 1 148 ? 3.090 -4.886 -1.341 1.00 98.62 148 TYR A CA 1
ATOM 1159 C C . TYR A 1 148 ? 3.126 -4.179 -2.690 1.00 98.62 148 TYR A C 1
ATOM 1161 O O . TYR A 1 148 ? 2.647 -3.058 -2.822 1.00 98.62 148 TYR A O 1
ATOM 1169 N N . VAL A 1 149 ? 3.672 -4.870 -3.681 1.00 98.31 149 VAL A N 1
ATOM 1170 C CA . VAL A 1 149 ? 3.769 -4.423 -5.070 1.00 98.31 149 VAL A CA 1
ATOM 1171 C C . VAL A 1 149 ? 2.919 -5.339 -5.933 1.00 98.31 149 VAL A C 1
ATOM 1173 O O . VAL A 1 149 ? 2.892 -6.551 -5.700 1.00 98.31 149 VAL A O 1
ATOM 1176 N N . TRP A 1 150 ? 2.231 -4.767 -6.912 1.00 98.25 150 TRP A N 1
ATOM 1177 C CA . TRP A 1 150 ? 1.496 -5.497 -7.938 1.00 98.25 150 TRP A CA 1
ATOM 1178 C C . TRP A 1 150 ? 2.312 -5.563 -9.230 1.00 98.25 150 TRP A C 1
ATOM 1180 O O . TRP A 1 150 ? 2.213 -4.685 -10.090 1.00 98.25 150 TRP A O 1
ATOM 1190 N N . ASP A 1 151 ? 3.104 -6.628 -9.352 1.00 96.88 151 ASP A N 1
ATOM 1191 C CA . ASP A 1 151 ? 3.929 -6.896 -10.530 1.00 96.88 151 ASP A CA 1
ATOM 1192 C C . ASP A 1 151 ? 3.050 -7.411 -11.683 1.00 96.88 151 ASP A C 1
ATOM 1194 O O . ASP A 1 151 ? 2.110 -8.177 -11.462 1.00 96.88 151 ASP A O 1
ATOM 1198 N N . GLU A 1 152 ? 3.349 -7.004 -12.915 1.00 96.56 152 GLU A N 1
ATOM 1199 C CA . GLU A 1 152 ? 2.709 -7.541 -14.118 1.00 96.56 152 GLU A CA 1
ATOM 1200 C C . GLU A 1 152 ? 3.469 -8.778 -14.608 1.00 96.56 152 GLU A C 1
ATOM 1202 O O . GLU A 1 152 ? 4.665 -8.709 -14.887 1.00 96.56 152 GLU A O 1
ATOM 1207 N N . ILE A 1 153 ? 2.785 -9.920 -14.677 1.00 95.56 153 ILE A N 1
ATOM 1208 C CA . ILE A 1 153 ? 3.337 -11.205 -15.115 1.00 95.56 153 ILE A CA 1
ATOM 1209 C C . ILE A 1 153 ? 2.322 -11.835 -16.064 1.00 95.56 153 ILE A C 1
ATOM 1211 O O . ILE A 1 153 ? 1.194 -12.109 -15.658 1.00 95.56 153 ILE A O 1
ATOM 1215 N N . ASP A 1 154 ? 2.711 -12.043 -17.321 1.00 93.06 154 ASP A N 1
ATOM 1216 C CA . ASP A 1 154 ? 1.870 -12.661 -18.357 1.00 93.06 154 ASP A CA 1
ATOM 1217 C C . ASP A 1 154 ? 0.485 -11.993 -18.503 1.00 93.06 154 ASP A C 1
ATOM 1219 O O . ASP A 1 154 ? -0.537 -12.660 -18.651 1.00 93.06 154 ASP A O 1
ATOM 1223 N N . GLY A 1 155 ? 0.436 -10.658 -18.403 1.00 92.88 155 GLY A N 1
ATOM 1224 C CA . GLY A 1 155 ? -0.809 -9.877 -18.467 1.00 92.88 155 GLY A CA 1
ATOM 1225 C C . GLY A 1 155 ? -1.677 -9.942 -17.203 1.00 92.88 155 GLY A C 1
ATOM 1226 O O . GLY A 1 155 ? -2.809 -9.456 -17.203 1.00 92.88 155 GLY A O 1
ATOM 1227 N N . HIS A 1 156 ? -1.172 -10.525 -16.113 1.00 95.06 156 HIS A N 1
ATOM 1228 C CA . HIS A 1 156 ? -1.845 -10.595 -14.819 1.00 95.06 156 HIS A CA 1
ATOM 1229 C C . HIS A 1 156 ? -1.090 -9.811 -13.744 1.00 95.06 156 HIS A C 1
ATOM 1231 O O . HIS A 1 156 ? 0.134 -9.863 -13.652 1.00 95.06 156 HIS A O 1
ATOM 1237 N N . ARG A 1 157 ? -1.829 -9.135 -12.858 1.00 97.19 157 ARG A N 1
ATOM 1238 C CA . ARG A 1 157 ? -1.255 -8.461 -11.686 1.00 97.19 157 ARG A CA 1
ATOM 1239 C C . ARG A 1 157 ? -1.097 -9.438 -10.524 1.00 97.19 157 ARG A C 1
ATOM 1241 O O . ARG A 1 157 ? -2.086 -9.933 -9.974 1.00 97.19 157 ARG A O 1
ATOM 1248 N N . ILE A 1 158 ? 0.142 -9.684 -10.111 1.00 97.81 158 ILE A N 1
ATOM 1249 C CA . ILE A 1 158 ? 0.487 -10.556 -8.986 1.00 97.81 158 ILE A CA 1
ATOM 1250 C C . ILE A 1 158 ? 1.001 -9.724 -7.811 1.00 97.81 158 ILE A C 1
ATOM 1252 O O . ILE A 1 158 ? 1.983 -8.992 -7.915 1.00 97.81 158 ILE A O 1
ATOM 1256 N N . ARG A 1 159 ? 0.339 -9.856 -6.657 1.00 98.19 159 ARG A N 1
ATOM 1257 C CA . ARG A 1 159 ? 0.694 -9.151 -5.421 1.00 98.19 159 ARG A CA 1
ATOM 1258 C C . ARG A 1 159 ? 1.874 -9.840 -4.745 1.00 98.19 159 ARG A C 1
ATOM 1260 O O . ARG A 1 159 ? 1.792 -11.014 -4.380 1.00 98.19 159 ARG A O 1
ATOM 1267 N N . ARG A 1 160 ? 2.941 -9.096 -4.470 1.00 97.75 160 ARG A N 1
ATOM 1268 C CA . ARG A 1 160 ? 4.149 -9.589 -3.797 1.00 97.75 160 ARG A CA 1
ATOM 1269 C C . ARG A 1 160 ? 4.557 -8.661 -2.650 1.00 97.75 160 ARG A C 1
ATOM 1271 O O . ARG A 1 160 ? 4.468 -7.446 -2.791 1.00 97.75 160 ARG A O 1
ATOM 1278 N N . PRO A 1 161 ? 5.013 -9.181 -1.497 1.00 97.81 161 PRO A N 1
ATOM 1279 C CA . PRO A 1 161 ? 5.588 -8.330 -0.456 1.00 97.81 161 PRO A CA 1
ATOM 1280 C C . PRO A 1 161 ? 6.896 -7.676 -0.940 1.00 97.81 161 PRO A C 1
ATOM 1282 O O . PRO A 1 161 ? 7.791 -8.377 -1.411 1.00 97.81 161 PRO A O 1
ATOM 1285 N N . ALA A 1 162 ? 7.042 -6.358 -0.762 1.00 96.38 162 ALA A N 1
ATOM 1286 C CA . ALA A 1 162 ? 8.253 -5.618 -1.157 1.00 96.38 162 ALA A CA 1
ATOM 1287 C C . ALA A 1 162 ? 9.491 -5.996 -0.313 1.00 96.38 162 ALA A C 1
ATOM 1289 O O . ALA A 1 162 ? 10.631 -5.918 -0.764 1.00 96.38 162 ALA A O 1
ATOM 1290 N N . GLY A 1 163 ? 9.260 -6.457 0.922 1.00 94.44 163 GLY A N 1
ATOM 1291 C CA . GLY A 1 163 ? 10.307 -6.743 1.901 1.00 94.44 163 GLY A CA 1
ATOM 1292 C C . GLY A 1 163 ? 10.791 -5.475 2.609 1.00 94.44 163 GLY A C 1
ATOM 1293 O O . GLY A 1 163 ? 10.971 -4.430 1.999 1.00 94.44 163 GLY A O 1
ATOM 1294 N N . ARG A 1 164 ? 11.021 -5.556 3.926 1.00 93.69 164 ARG A N 1
ATOM 1295 C CA . ARG A 1 164 ? 11.286 -4.370 4.770 1.00 93.69 164 ARG A CA 1
ATOM 1296 C C . ARG A 1 164 ? 12.580 -3.614 4.441 1.00 93.69 164 ARG A C 1
ATOM 1298 O O . ARG A 1 164 ? 12.714 -2.476 4.861 1.00 93.69 164 ARG A O 1
ATOM 1305 N N . GLN A 1 165 ? 13.535 -4.251 3.765 1.00 93.12 165 GLN A N 1
ATOM 1306 C CA . GLN A 1 165 ? 14.828 -3.647 3.416 1.00 93.12 165 GLN A CA 1
ATOM 1307 C C . GLN A 1 165 ? 14.778 -2.818 2.129 1.00 93.12 165 GLN A C 1
ATOM 1309 O O . GLN A 1 165 ? 15.661 -2.000 1.919 1.00 93.12 165 GLN A O 1
ATOM 1314 N N . HIS A 1 166 ? 13.757 -3.023 1.293 1.00 92.50 166 HIS A N 1
ATOM 1315 C CA . HIS A 1 166 ? 13.651 -2.404 -0.031 1.00 92.50 166 HIS A CA 1
ATOM 1316 C C . HIS A 1 166 ? 12.443 -1.473 -0.140 1.00 92.50 166 HIS A C 1
ATOM 1318 O O . HIS A 1 166 ? 12.102 -1.055 -1.239 1.00 92.50 166 HIS A O 1
ATOM 1324 N N . VAL A 1 167 ? 11.772 -1.180 0.982 1.00 96.06 167 VAL A N 1
ATOM 1325 C CA . VAL A 1 167 ? 10.579 -0.327 0.979 1.00 96.06 167 VAL A CA 1
ATOM 1326 C C . VAL A 1 167 ? 10.910 1.046 0.418 1.00 96.06 167 VAL A C 1
ATOM 1328 O O . VAL A 1 167 ? 10.183 1.481 -0.455 1.00 96.06 167 VAL A O 1
ATOM 1331 N N . ASP A 1 168 ? 11.998 1.676 0.862 1.00 94.94 168 ASP A N 1
ATOM 1332 C CA . ASP A 1 168 ? 12.340 3.041 0.447 1.00 94.94 168 ASP A CA 1
ATOM 1333 C C . ASP A 1 168 ? 12.584 3.120 -1.070 1.00 94.94 168 ASP A C 1
ATOM 1335 O O . ASP A 1 168 ? 11.925 3.891 -1.756 1.00 94.94 168 ASP A O 1
ATOM 1339 N N . ALA A 1 169 ? 13.412 2.217 -1.611 1.00 94.00 169 ALA A N 1
ATOM 1340 C CA . ALA A 1 169 ? 13.705 2.162 -3.046 1.00 94.00 169 ALA A CA 1
ATOM 1341 C C . ALA A 1 169 ? 12.458 1.883 -3.902 1.00 94.00 169 ALA A C 1
ATOM 1343 O O . ALA A 1 169 ? 12.253 2.506 -4.931 1.00 94.00 169 ALA A O 1
ATOM 1344 N N . VAL A 1 170 ? 11.609 0.945 -3.473 1.00 96.00 170 VAL A N 1
ATOM 1345 C CA . VAL A 1 170 ? 10.386 0.604 -4.214 1.00 96.00 170 VAL A CA 1
ATOM 1346 C C . VAL A 1 170 ? 9.311 1.677 -4.041 1.00 96.00 170 VAL A C 1
ATOM 1348 O O . VAL A 1 170 ? 8.444 1.803 -4.889 1.00 96.00 170 VAL A O 1
ATOM 1351 N N . TRP A 1 171 ? 9.315 2.432 -2.945 1.00 96.50 171 TRP A N 1
ATOM 1352 C CA . TRP A 1 171 ? 8.332 3.484 -2.699 1.00 96.50 171 TRP A CA 1
ATOM 1353 C C . TRP A 1 171 ? 8.491 4.639 -3.688 1.00 96.50 171 TRP A C 1
ATOM 1355 O O . TRP A 1 171 ? 7.492 5.141 -4.201 1.00 96.50 171 TRP A O 1
ATOM 1365 N N . GLU A 1 172 ? 9.736 5.024 -3.967 1.00 94.44 172 GLU A N 1
ATOM 1366 C CA . GLU A 1 172 ? 10.098 6.100 -4.899 1.00 94.44 172 GLU A CA 1
ATOM 1367 C C . GLU A 1 172 ? 9.710 5.788 -6.352 1.00 94.44 172 GLU A C 1
ATOM 1369 O O . GLU A 1 172 ? 9.362 6.704 -7.087 1.00 94.44 172 GLU A O 1
ATOM 1374 N N . ASP A 1 173 ? 9.646 4.507 -6.730 1.00 94.56 173 ASP A N 1
ATOM 1375 C CA . ASP A 1 173 ? 9.248 4.063 -8.076 1.00 94.56 173 ASP A CA 1
ATOM 1376 C C . ASP A 1 173 ? 7.751 4.299 -8.405 1.00 94.56 173 ASP A C 1
ATOM 1378 O O . ASP A 1 173 ? 7.337 4.065 -9.538 1.00 94.56 173 ASP A O 1
ATOM 1382 N N . TYR A 1 174 ? 6.915 4.707 -7.438 1.00 95.56 174 TYR A N 1
ATOM 1383 C CA . TYR A 1 174 ? 5.465 4.883 -7.627 1.00 95.56 174 TYR A CA 1
ATOM 1384 C C . TYR A 1 174 ? 5.011 6.267 -7.175 1.00 95.56 174 TYR A C 1
ATOM 1386 O O . TYR A 1 174 ? 5.316 6.659 -6.052 1.00 95.56 174 TYR A O 1
ATOM 1394 N N . GLY A 1 175 ? 4.201 6.965 -7.972 1.00 94.75 175 GLY A N 1
ATOM 1395 C CA . GLY A 1 175 ? 3.600 8.251 -7.589 1.00 94.75 175 GLY A CA 1
ATOM 1396 C C . GLY A 1 175 ? 2.482 8.115 -6.546 1.00 94.75 175 GLY A C 1
ATOM 1397 O O . GLY A 1 175 ? 1.943 7.031 -6.334 1.00 94.75 175 GLY A O 1
ATOM 1398 N N . ASP A 1 176 ? 2.066 9.213 -5.910 1.00 95.06 176 ASP A N 1
ATOM 1399 C CA . ASP A 1 176 ? 1.049 9.193 -4.838 1.00 95.06 176 ASP A CA 1
ATOM 1400 C C . ASP A 1 176 ? -0.293 8.573 -5.261 1.00 95.06 176 ASP A C 1
ATOM 1402 O O . ASP A 1 176 ? -0.954 7.906 -4.462 1.00 95.06 176 ASP A O 1
ATOM 1406 N N . GLN A 1 177 ? -0.684 8.737 -6.529 1.00 95.31 177 GLN A N 1
ATOM 1407 C CA . GLN A 1 177 ? -1.912 8.149 -7.081 1.00 95.31 177 GLN A CA 1
ATOM 1408 C C . GLN A 1 177 ? -1.803 6.633 -7.308 1.00 95.31 177 GLN A C 1
ATOM 1410 O O . GLN A 1 177 ? -2.815 5.934 -7.399 1.00 95.31 177 GLN A O 1
ATOM 1415 N N . GLN A 1 178 ? -0.578 6.112 -7.349 1.00 96.88 178 GLN A N 1
ATOM 1416 C CA . GLN A 1 178 ? -0.276 4.698 -7.542 1.00 96.88 178 GLN A CA 1
ATOM 1417 C C . GLN A 1 178 ? -0.157 3.923 -6.221 1.00 96.88 178 GLN A C 1
ATOM 1419 O O . GLN A 1 178 ? 0.108 2.717 -6.209 1.00 96.88 178 GLN A O 1
ATOM 1424 N N . ARG A 1 179 ? -0.386 4.603 -5.090 1.00 97.44 179 ARG A N 1
ATOM 1425 C CA . ARG A 1 179 ? -0.281 4.059 -3.733 1.00 97.44 179 ARG A CA 1
ATOM 1426 C C . ARG A 1 179 ? -1.665 3.999 -3.096 1.00 97.44 179 ARG A C 1
ATOM 1428 O O . ARG A 1 179 ? -2.359 5.005 -2.968 1.00 97.44 179 ARG A O 1
ATOM 1435 N N . ARG A 1 180 ? -2.083 2.819 -2.639 1.00 97.88 180 ARG A N 1
ATOM 1436 C CA . ARG A 1 180 ? -3.340 2.638 -1.894 1.00 97.88 180 ARG A CA 1
ATOM 1437 C C . ARG A 1 180 ? -3.073 2.092 -0.503 1.00 97.88 180 ARG A C 1
ATOM 1439 O O . ARG A 1 180 ? -2.375 1.094 -0.350 1.00 97.88 180 ARG A O 1
ATOM 1446 N N . TYR A 1 181 ? -3.664 2.728 0.503 1.00 98.44 181 TYR A N 1
ATOM 1447 C CA . TYR A 1 181 ? -3.521 2.335 1.904 1.00 98.44 181 TYR A CA 1
ATOM 1448 C C . TYR A 1 181 ? -4.779 1.644 2.450 1.00 98.44 181 TYR A C 1
ATOM 1450 O O . TYR A 1 181 ? -5.892 2.134 2.262 1.00 98.44 181 TYR A O 1
ATOM 1458 N N . ASP A 1 182 ? -4.600 0.541 3.185 1.00 98.31 182 ASP A N 1
ATOM 1459 C CA . ASP A 1 182 ? -5.645 -0.169 3.935 1.00 98.31 182 ASP A CA 1
ATOM 1460 C C . ASP A 1 182 ? -5.431 -0.018 5.452 1.00 98.31 182 ASP A C 1
ATOM 1462 O O . ASP A 1 182 ? -4.697 -0.781 6.091 1.00 98.31 182 ASP A O 1
ATOM 1466 N N . ALA A 1 183 ? -6.130 0.944 6.062 1.00 98.19 183 ALA A N 1
ATOM 1467 C CA . ALA A 1 183 ? -6.008 1.254 7.489 1.00 98.19 183 ALA A CA 1
ATOM 1468 C C . ALA A 1 183 ? -6.496 0.136 8.433 1.00 98.19 183 ALA A C 1
ATOM 1470 O O . ALA A 1 183 ? -6.133 0.132 9.617 1.00 98.19 183 ALA A O 1
ATOM 1471 N N . PHE A 1 184 ? -7.304 -0.814 7.944 1.00 98.19 184 PHE A N 1
ATOM 1472 C CA . PHE A 1 184 ? -7.766 -1.953 8.748 1.00 98.19 184 PHE A CA 1
ATOM 1473 C C . PHE A 1 184 ? -6.651 -2.968 8.988 1.00 98.19 184 PHE A C 1
ATOM 1475 O O . PHE A 1 184 ? -6.631 -3.632 10.022 1.00 98.19 184 PHE A O 1
ATOM 1482 N N . ARG A 1 185 ? -5.722 -3.090 8.037 1.00 97.88 185 ARG A N 1
ATOM 1483 C CA . ARG A 1 185 ? -4.639 -4.084 8.076 1.00 97.88 185 ARG A CA 1
ATOM 1484 C C . ARG A 1 185 ? -3.255 -3.474 8.192 1.00 97.88 185 ARG A C 1
ATOM 1486 O O . ARG A 1 185 ? -2.303 -4.222 8.387 1.00 97.88 185 ARG A O 1
ATOM 1493 N N . ASP A 1 186 ? -3.172 -2.148 8.115 1.00 98.06 186 ASP A N 1
ATOM 1494 C CA . ASP A 1 186 ? -1.915 -1.410 8.098 1.00 98.06 186 ASP A CA 1
ATOM 1495 C C . ASP A 1 186 ? -1.015 -1.879 6.941 1.00 98.06 186 ASP A C 1
ATOM 1497 O O . ASP A 1 186 ? 0.138 -2.282 7.120 1.00 98.06 186 ASP A O 1
ATOM 1501 N N . GLU A 1 187 ? -1.592 -1.897 5.735 1.00 98.25 187 GLU A N 1
ATOM 1502 C CA . GLU A 1 187 ? -0.927 -2.341 4.508 1.00 98.25 187 GLU A CA 1
ATOM 1503 C C . GLU A 1 187 ? -0.988 -1.257 3.423 1.00 98.25 187 GLU A C 1
ATOM 1505 O O . GLU A 1 187 ? -1.993 -0.563 3.285 1.00 98.25 187 GLU A O 1
ATOM 1510 N N . TRP A 1 188 ? 0.083 -1.148 2.642 1.00 98.62 188 TRP A N 1
ATOM 1511 C CA . TRP A 1 188 ? 0.160 -0.382 1.404 1.00 98.62 188 TRP A CA 1
ATOM 1512 C C . TRP A 1 188 ? 0.226 -1.321 0.206 1.00 98.62 188 TRP A C 1
ATOM 1514 O O . TRP A 1 188 ? 0.945 -2.323 0.231 1.00 98.62 188 TRP A O 1
ATOM 1524 N N . ASP A 1 189 ? -0.482 -0.950 -0.851 1.00 98.62 189 ASP A N 1
ATOM 1525 C CA . ASP A 1 189 ? -0.466 -1.583 -2.159 1.00 98.62 189 ASP A CA 1
ATOM 1526 C C . ASP A 1 189 ? 0.027 -0.572 -3.201 1.00 98.62 189 ASP A C 1
ATOM 1528 O O . ASP A 1 189 ? -0.574 0.490 -3.367 1.00 98.62 189 ASP A O 1
ATOM 1532 N N . LEU A 1 190 ? 1.121 -0.912 -3.882 1.00 98.19 190 LEU A N 1
ATOM 1533 C CA . LEU A 1 190 ? 1.746 -0.127 -4.945 1.00 98.19 190 LEU A CA 1
ATOM 1534 C C . LEU A 1 190 ? 1.418 -0.769 -6.295 1.00 98.19 190 LEU A C 1
AT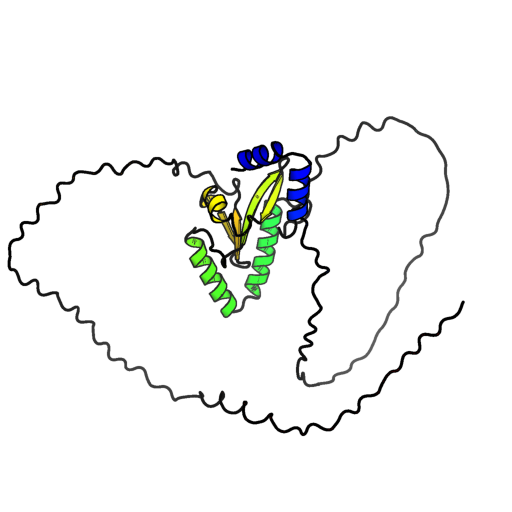OM 1536 O O . LEU A 1 190 ? 1.672 -1.964 -6.482 1.00 98.19 190 LEU A O 1
ATOM 1540 N N . CYS A 1 191 ? 0.815 -0.015 -7.212 1.00 97.44 191 CYS A N 1
ATOM 1541 C CA . CYS A 1 191 ? 0.438 -0.519 -8.530 1.00 97.44 191 CYS A CA 1
ATOM 1542 C C . CYS A 1 191 ? 0.381 0.609 -9.560 1.00 97.44 191 CYS A C 1
ATOM 1544 O O . CYS A 1 191 ? -0.323 1.597 -9.355 1.00 97.44 191 CYS A O 1
ATOM 1546 N N . SER A 1 192 ? 1.044 0.408 -10.699 1.00 95.88 192 SER A N 1
ATOM 1547 C CA . SER A 1 192 ? 1.076 1.378 -11.796 1.00 95.88 192 SER A CA 1
ATOM 1548 C C . SER A 1 192 ? -0.296 1.616 -12.441 1.00 95.88 192 SER A C 1
ATOM 1550 O O . SER A 1 192 ? -0.523 2.664 -13.025 1.00 95.88 192 SER A O 1
ATOM 1552 N N . GLU A 1 193 ? -1.249 0.687 -12.303 1.00 95.75 193 GLU A N 1
ATOM 1553 C CA . GLU A 1 193 ? -2.613 0.835 -12.844 1.00 95.75 193 GLU A CA 1
ATOM 1554 C C . GLU A 1 193 ? -3.565 1.637 -11.943 1.00 95.75 193 GLU A C 1
ATOM 1556 O O . GLU A 1 193 ? -4.733 1.827 -12.291 1.00 95.75 193 GLU A O 1
ATOM 1561 N N . PHE A 1 194 ? -3.140 2.062 -10.749 1.00 95.56 194 PHE A N 1
ATOM 1562 C CA . PHE A 1 194 ? -4.040 2.775 -9.834 1.00 95.56 194 PHE A CA 1
ATOM 1563 C C . PHE A 1 194 ? -4.259 4.241 -10.199 1.00 95.56 194 PHE A C 1
ATOM 1565 O O . PHE A 1 194 ? -5.315 4.773 -9.845 1.00 95.56 194 PHE A O 1
ATOM 1572 N N . GLY A 1 195 ? -3.302 4.854 -10.886 1.00 93.69 195 GLY A N 1
ATOM 1573 C CA . GLY A 1 195 ? -3.314 6.248 -11.302 1.00 93.69 195 GLY A CA 1
ATOM 1574 C C . GLY A 1 195 ? -2.223 6.499 -12.337 1.00 93.69 195 GLY A C 1
ATOM 1575 O O . GLY A 1 195 ? -1.395 5.623 -12.588 1.00 93.69 195 GLY A O 1
ATOM 1576 N N . GLU A 1 196 ? -2.252 7.678 -12.944 1.00 89.88 196 GLU A N 1
ATOM 1577 C CA . GLU A 1 196 ? -1.248 8.084 -13.926 1.00 89.88 196 GLU A CA 1
ATOM 1578 C C . GLU A 1 196 ? 0.109 8.298 -13.242 1.00 89.88 196 GLU A C 1
ATOM 1580 O O . GLU A 1 196 ? 0.172 8.653 -12.058 1.00 89.88 196 GLU A O 1
ATOM 1585 N N . ASP A 1 197 ? 1.189 8.058 -13.987 1.00 80.12 197 ASP A N 1
ATOM 1586 C CA . ASP A 1 197 ? 2.520 8.478 -13.560 1.00 80.12 197 ASP A CA 1
ATOM 1587 C C . ASP A 1 197 ? 2.504 9.998 -13.410 1.00 80.12 197 ASP A C 1
ATOM 1589 O O . ASP A 1 197 ? 2.008 10.701 -14.290 1.00 80.12 197 ASP A O 1
ATOM 1593 N N . ASP A 1 198 ? 3.017 10.508 -12.292 1.00 71.50 198 ASP A N 1
ATOM 1594 C CA . ASP A 1 198 ? 3.129 11.947 -12.102 1.00 71.50 198 ASP A CA 1
ATOM 1595 C C . ASP A 1 198 ? 4.236 12.475 -13.033 1.00 71.50 198 ASP A C 1
ATOM 1597 O O . ASP A 1 198 ? 5.412 12.171 -12.807 1.00 71.50 198 ASP A O 1
ATOM 1601 N N . PRO A 1 199 ? 3.903 13.252 -14.085 1.00 63.97 199 PRO A N 1
ATOM 1602 C CA . PRO A 1 199 ? 4.901 13.731 -15.033 1.00 63.97 199 PRO A CA 1
ATOM 1603 C C . PRO A 1 199 ? 5.828 14.794 -14.421 1.00 63.97 199 PRO A C 1
ATOM 1605 O O . PRO A 1 199 ? 6.797 15.186 -15.069 1.00 63.97 199 PRO A O 1
ATOM 1608 N N . TYR A 1 200 ? 5.537 15.289 -13.209 1.00 60.16 200 TYR A N 1
ATOM 1609 C CA . TYR A 1 200 ? 6.247 16.407 -12.586 1.00 60.16 200 TYR A CA 1
ATOM 1610 C C . TYR A 1 200 ? 7.438 16.020 -11.706 1.00 60.16 200 TYR A C 1
ATOM 1612 O O . TYR A 1 200 ? 8.201 16.907 -11.334 1.00 60.16 200 TYR A O 1
ATOM 1620 N N . TYR A 1 201 ? 7.671 14.733 -11.434 1.00 56.03 201 TYR A N 1
ATOM 1621 C CA . TYR A 1 201 ? 8.934 14.265 -10.842 1.00 56.03 201 TYR A CA 1
ATOM 1622 C C . TYR A 1 201 ? 9.973 13.948 -11.927 1.00 56.03 201 TYR A C 1
ATOM 1624 O O . TYR A 1 201 ? 10.662 12.930 -11.877 1.00 56.03 201 TYR A O 1
ATOM 1632 N N . SER A 1 202 ? 10.087 14.818 -12.935 1.00 52.59 202 SER A N 1
ATOM 1633 C CA . SER A 1 202 ? 11.345 14.907 -13.667 1.00 52.59 202 SER A CA 1
ATOM 1634 C C . SER A 1 202 ? 12.356 15.477 -12.684 1.00 52.59 202 SER A C 1
ATOM 1636 O O . SER A 1 202 ? 12.094 16.509 -12.074 1.00 52.59 202 SER A O 1
ATOM 1638 N N . ASP A 1 203 ? 13.477 14.784 -12.537 1.00 53.12 203 ASP A N 1
ATOM 1639 C CA . ASP A 1 203 ? 14.706 15.150 -11.824 1.00 53.12 203 ASP A CA 1
ATOM 1640 C C . ASP A 1 203 ? 15.353 16.420 -12.419 1.00 53.12 203 ASP A C 1
ATOM 1642 O O . ASP A 1 203 ? 16.549 16.486 -12.681 1.00 53.12 203 ASP A O 1
ATOM 1646 N N . ASP A 1 204 ? 14.538 17.425 -12.737 1.00 51.59 204 ASP A N 1
ATOM 1647 C CA . ASP A 1 204 ? 14.994 18.779 -12.945 1.00 51.59 204 ASP A CA 1
ATOM 1648 C C . ASP A 1 204 ? 15.129 19.354 -11.536 1.00 51.59 204 ASP A C 1
ATOM 1650 O O . ASP A 1 204 ? 14.247 20.041 -11.008 1.00 51.59 204 ASP A O 1
ATOM 1654 N N . ASP A 1 205 ? 16.274 19.040 -10.924 1.00 55.06 205 ASP A N 1
ATOM 1655 C CA . ASP A 1 205 ? 17.063 20.016 -10.182 1.00 55.06 205 ASP A CA 1
ATOM 1656 C C . ASP A 1 205 ? 17.224 21.266 -11.074 1.00 55.06 205 ASP A C 1
ATOM 1658 O O . ASP A 1 205 ? 18.313 21.642 -11.514 1.00 55.06 205 ASP A O 1
ATOM 1662 N N . HIS A 1 206 ? 16.116 21.967 -11.324 1.00 50.06 206 HIS A N 1
ATOM 1663 C CA . HIS A 1 206 ? 16.132 23.395 -11.430 1.00 50.06 206 HIS A CA 1
ATOM 1664 C C . HIS A 1 206 ? 16.688 23.822 -10.087 1.00 50.06 206 HIS A C 1
ATOM 1666 O O . HIS A 1 206 ? 15.948 24.004 -9.117 1.00 50.06 206 HIS A O 1
ATOM 1672 N N . GLU A 1 207 ? 18.020 23.939 -10.047 1.00 55.19 207 GLU A N 1
ATOM 1673 C CA . GLU A 1 207 ? 18.702 24.961 -9.292 1.00 55.19 207 GLU A CA 1
ATOM 1674 C C . GLU A 1 207 ? 17.721 26.112 -9.256 1.00 55.19 207 GLU A C 1
ATOM 1676 O O . GLU A 1 207 ? 17.468 26.734 -10.292 1.00 55.19 207 GLU A O 1
ATOM 1681 N N . THR A 1 208 ? 17.052 26.299 -8.112 1.00 57.22 208 THR A N 1
ATOM 1682 C CA . THR A 1 208 ? 16.303 27.519 -7.865 1.00 57.22 208 THR A CA 1
ATOM 1683 C C . THR A 1 208 ? 17.292 28.572 -8.298 1.00 57.22 208 THR A C 1
ATOM 1685 O O . THR A 1 208 ? 18.349 28.618 -7.650 1.00 57.22 208 THR A O 1
ATOM 1688 N N . PRO A 1 209 ? 17.064 29.295 -9.421 1.00 55.19 209 PRO A N 1
ATOM 1689 C CA . PRO A 1 209 ? 18.028 30.270 -9.869 1.00 55.19 209 PRO A CA 1
ATOM 1690 C C . PRO A 1 209 ? 18.221 31.082 -8.620 1.00 55.19 209 PRO A C 1
ATOM 1692 O O . PRO A 1 209 ? 17.213 31.494 -8.032 1.00 55.19 209 PRO A O 1
ATOM 1695 N N . LEU A 1 210 ? 19.458 31.123 -8.122 1.00 59.28 210 LEU A N 1
ATOM 1696 C CA . LEU A 1 210 ? 19.846 31.997 -7.038 1.00 59.28 210 LEU A CA 1
ATOM 1697 C C . LEU A 1 210 ? 19.411 33.356 -7.554 1.00 59.28 210 LEU A C 1
ATOM 1699 O O . LEU A 1 210 ? 20.124 34.006 -8.316 1.00 59.28 210 LEU A O 1
ATOM 1703 N N . LEU A 1 211 ? 18.162 33.717 -7.264 1.00 55.50 211 LEU A N 1
ATOM 1704 C CA . LEU A 1 211 ? 17.663 35.040 -7.434 1.00 55.50 211 LEU A CA 1
ATOM 1705 C C . LEU A 1 211 ? 18.520 35.713 -6.401 1.00 55.50 211 LEU A C 1
ATOM 1707 O O . LEU A 1 211 ? 18.280 35.613 -5.196 1.00 55.50 211 LEU A O 1
ATOM 1711 N N . ASP A 1 212 ? 19.589 36.289 -6.930 1.00 57.03 212 ASP A N 1
ATOM 1712 C CA . ASP A 1 212 ? 20.425 37.328 -6.388 1.00 57.03 212 ASP A CA 1
ATOM 1713 C C . ASP A 1 212 ? 19.495 38.519 -6.119 1.00 57.03 212 ASP A C 1
ATOM 1715 O O . ASP A 1 212 ? 19.621 39.603 -6.677 1.00 57.03 212 ASP A O 1
ATOM 1719 N N . PHE A 1 213 ? 18.446 38.266 -5.326 1.00 59.62 213 PHE A N 1
ATOM 1720 C CA . PHE A 1 213 ? 17.700 39.248 -4.601 1.00 59.62 213 PHE A CA 1
ATOM 1721 C C . PHE A 1 213 ? 18.777 39.831 -3.715 1.00 59.62 213 PHE A C 1
ATOM 1723 O O . PHE A 1 213 ? 19.252 39.135 -2.808 1.00 59.62 213 PHE A O 1
ATOM 1730 N N . PRO A 1 214 ? 19.212 41.067 -3.999 1.00 61.44 214 PRO A N 1
ATOM 1731 C CA . PRO A 1 214 ? 20.131 41.733 -3.120 1.00 61.44 214 PRO A CA 1
ATOM 1732 C C . PRO A 1 214 ? 19.389 41.756 -1.796 1.00 61.44 214 PRO A C 1
ATOM 1734 O O . PRO A 1 214 ? 18.341 42.401 -1.688 1.00 61.44 214 PRO A O 1
ATOM 1737 N N . LEU A 1 215 ? 19.878 40.989 -0.819 1.00 61.53 215 LEU A N 1
ATOM 1738 C CA . LEU A 1 215 ? 19.429 41.148 0.550 1.00 61.53 215 LEU A CA 1
ATOM 1739 C C . LEU A 1 215 ? 19.524 42.652 0.792 1.00 61.53 215 LEU A C 1
ATOM 1741 O O . LEU A 1 215 ? 20.618 43.202 0.594 1.00 61.53 215 LEU A O 1
ATOM 1745 N N . PRO A 1 216 ? 18.418 43.351 1.115 1.00 62.94 216 PRO A N 1
ATOM 1746 C CA . PRO A 1 216 ? 18.534 44.736 1.510 1.00 62.94 216 PRO A CA 1
ATOM 1747 C C . PRO A 1 216 ? 19.555 44.709 2.634 1.00 62.94 216 PRO A C 1
ATOM 1749 O O . PRO A 1 216 ? 19.367 44.003 3.624 1.00 62.94 216 PRO A O 1
ATOM 1752 N N . ARG A 1 217 ? 20.704 45.353 2.401 1.00 57.31 217 ARG A N 1
ATOM 1753 C CA . ARG A 1 217 ? 21.737 45.536 3.411 1.00 57.31 217 ARG A CA 1
ATOM 1754 C C . ARG A 1 217 ? 21.005 46.211 4.555 1.00 57.31 217 ARG A C 1
ATOM 1756 O O . ARG A 1 217 ? 20.743 47.409 4.487 1.00 57.31 217 ARG A O 1
ATOM 1763 N N . VAL A 1 218 ? 20.592 45.420 5.541 1.00 59.69 218 VAL A N 1
ATOM 1764 C CA . VAL A 1 218 ? 20.014 45.928 6.770 1.00 59.69 218 VAL A CA 1
ATOM 1765 C C . VAL A 1 218 ? 21.183 46.644 7.409 1.00 59.69 218 VAL A C 1
ATOM 1767 O O . VAL A 1 218 ? 22.100 46.022 7.950 1.00 59.69 218 VAL A O 1
ATOM 1770 N N . GLY A 1 219 ? 21.222 47.956 7.180 1.00 56.19 219 GLY A N 1
ATOM 1771 C CA . GLY A 1 219 ? 22.050 48.858 7.939 1.00 56.19 219 GLY A CA 1
ATOM 1772 C C . GLY A 1 219 ? 21.745 48.551 9.387 1.00 56.19 219 GLY A C 1
ATOM 1773 O O . GLY A 1 219 ? 20.600 48.637 9.823 1.00 56.19 219 GLY A O 1
ATOM 1774 N N . VAL A 1 220 ? 22.773 48.089 10.080 1.00 59.94 220 VAL A N 1
ATOM 1775 C CA . VAL A 1 220 ? 22.807 48.046 11.528 1.00 59.94 220 VAL A CA 1
ATOM 1776 C C . VAL A 1 220 ? 22.757 49.507 11.955 1.00 59.94 220 VAL A C 1
ATOM 1778 O O . VAL A 1 220 ? 23.803 50.135 12.093 1.00 59.94 220 VAL A O 1
ATOM 1781 N N . ASP A 1 221 ? 21.555 50.068 12.048 1.00 57.00 221 ASP A N 1
ATOM 1782 C CA . ASP A 1 221 ? 21.345 51.285 12.808 1.00 57.00 221 ASP A CA 1
ATOM 1783 C C . ASP A 1 221 ? 20.792 50.887 14.167 1.00 57.00 221 ASP A C 1
ATOM 1785 O O . ASP A 1 221 ? 19.887 50.061 14.304 1.00 57.00 221 ASP A O 1
ATOM 1789 N N . GLN A 1 222 ? 21.494 51.377 15.170 1.00 65.12 222 GLN A N 1
ATOM 1790 C CA . GLN A 1 222 ? 21.321 51.035 16.561 1.00 65.12 222 GLN A CA 1
ATOM 1791 C C . GLN A 1 222 ? 20.156 51.846 17.119 1.00 65.12 222 GLN A C 1
ATOM 1793 O O . GLN A 1 222 ? 20.050 53.039 16.850 1.00 65.12 222 GLN A O 1
ATOM 1798 N N . ASN A 1 223 ? 19.413 51.211 18.025 1.00 59.09 223 ASN A N 1
ATOM 1799 C CA . ASN A 1 223 ? 18.442 51.815 18.938 1.00 59.09 223 ASN A CA 1
ATOM 1800 C C . ASN A 1 223 ? 17.088 52.142 18.304 1.00 59.09 223 ASN A C 1
ATOM 1802 O O . ASN A 1 223 ? 16.874 53.243 17.827 1.00 59.09 223 ASN A O 1
ATOM 1806 N N . ASP A 1 224 ? 16.156 51.199 18.413 1.00 54.72 224 ASP A N 1
ATOM 1807 C CA . ASP A 1 224 ? 14.812 51.532 18.873 1.00 54.72 224 ASP A CA 1
ATOM 1808 C C . ASP A 1 224 ? 14.263 50.325 19.633 1.00 54.72 224 ASP A C 1
ATOM 1810 O O . ASP A 1 224 ? 14.249 49.189 19.149 1.00 54.72 224 ASP A O 1
ATOM 1814 N N . ASP A 1 225 ? 13.875 50.593 20.872 1.00 57.91 225 ASP A N 1
ATOM 1815 C CA . ASP A 1 225 ? 13.225 49.700 21.811 1.00 57.91 225 ASP A CA 1
ATOM 1816 C C . ASP A 1 225 ? 11.896 49.193 21.237 1.00 57.91 225 ASP A C 1
ATOM 1818 O O . ASP A 1 225 ? 10.821 49.711 21.540 1.00 57.91 225 ASP A O 1
ATOM 1822 N N . ILE A 1 226 ? 11.946 48.160 20.392 1.00 55.38 226 ILE A N 1
ATOM 1823 C CA . ILE A 1 226 ? 10.744 47.415 20.020 1.00 55.38 226 ILE A CA 1
ATOM 1824 C C . ILE A 1 226 ? 10.356 46.580 21.239 1.00 55.38 226 ILE A C 1
ATOM 1826 O O . ILE A 1 226 ? 10.720 45.410 21.373 1.00 55.38 226 ILE A O 1
ATOM 1830 N N . GLU A 1 227 ? 9.632 47.233 22.150 1.00 61.34 227 GLU A N 1
ATOM 1831 C CA . GLU A 1 227 ? 8.754 46.615 23.130 1.00 61.34 227 GLU A CA 1
ATOM 1832 C C . GLU A 1 227 ? 7.998 45.491 22.430 1.00 61.34 227 GLU A C 1
ATOM 1834 O O . GLU A 1 227 ? 7.091 45.701 21.624 1.00 61.34 227 GLU A O 1
ATOM 1839 N N . MET A 1 228 ? 8.422 44.266 22.712 1.00 59.59 228 MET A N 1
ATOM 1840 C CA . MET A 1 228 ? 7.713 43.076 22.302 1.00 59.59 228 MET A CA 1
ATOM 1841 C C . MET A 1 228 ? 6.341 43.163 22.983 1.00 59.59 228 MET A C 1
ATOM 1843 O O . MET A 1 228 ? 6.303 43.142 24.219 1.00 59.59 228 MET A O 1
ATOM 1847 N N . PRO A 1 229 ? 5.218 43.306 22.248 1.00 57.41 229 PRO A N 1
ATOM 1848 C CA . PRO A 1 229 ? 3.916 43.345 22.882 1.00 57.41 229 PRO A CA 1
ATOM 1849 C C . PRO A 1 229 ? 3.748 42.012 23.594 1.00 57.41 229 PRO A C 1
ATOM 1851 O O . PRO A 1 229 ? 3.614 40.954 22.974 1.00 57.41 229 PRO A O 1
ATOM 1854 N N . THR A 1 230 ? 3.830 42.074 24.921 1.00 54.69 230 THR A N 1
ATOM 1855 C CA . THR A 1 230 ? 3.479 40.975 25.802 1.00 54.69 230 THR A CA 1
ATOM 1856 C C . THR A 1 230 ? 2.062 40.612 25.414 1.00 54.69 230 THR A C 1
ATOM 1858 O O . THR A 1 230 ? 1.124 41.368 25.663 1.00 54.69 230 THR A O 1
ATOM 1861 N N . CYS A 1 231 ? 1.921 39.490 24.714 1.00 43.19 231 CYS A N 1
ATOM 1862 C CA . CYS A 1 231 ? 0.634 38.892 24.440 1.00 43.19 231 CYS A CA 1
ATOM 1863 C C . CYS A 1 231 ? 0.085 38.470 25.799 1.00 43.19 231 CYS A C 1
ATOM 1865 O O . CYS A 1 231 ? 0.359 37.372 26.280 1.00 43.19 231 CYS A O 1
ATOM 1867 N N . LEU A 1 232 ? -0.622 39.402 26.440 1.00 50.41 232 LEU A N 1
ATOM 1868 C CA . LEU A 1 232 ? -1.528 39.158 27.543 1.00 50.41 232 LEU A CA 1
ATOM 1869 C C . LEU A 1 232 ? -2.524 38.117 27.042 1.00 50.41 232 LEU A C 1
ATOM 1871 O O . LEU A 1 232 ? -3.506 38.432 26.371 1.00 50.41 232 LEU A O 1
ATOM 1875 N N . LEU A 1 233 ? -2.209 36.856 27.323 1.00 57.19 233 LEU A N 1
ATOM 1876 C CA . LEU A 1 233 ? -3.191 35.793 27.343 1.00 57.19 233 LEU A CA 1
ATOM 1877 C C . LEU A 1 233 ? -4.315 36.270 28.270 1.00 57.19 233 LEU A C 1
ATOM 1879 O O . LEU A 1 233 ? -4.024 36.683 29.396 1.00 57.19 233 LEU A O 1
ATOM 1883 N N . PRO A 1 234 ? -5.580 36.261 27.824 1.00 56.59 234 PRO A N 1
ATOM 1884 C CA . PRO A 1 234 ? -6.694 36.440 28.730 1.00 56.59 234 PRO A CA 1
ATOM 1885 C C . PRO A 1 234 ? -6.589 35.357 29.803 1.00 56.59 234 PRO A C 1
ATOM 1887 O O . PRO A 1 234 ? -6.670 34.165 29.505 1.00 56.59 234 PRO A O 1
ATOM 1890 N N . GLU A 1 235 ? -6.359 35.783 31.040 1.00 57.31 235 GLU A N 1
ATOM 1891 C CA . GLU A 1 235 ? -6.542 34.971 32.236 1.00 57.31 235 GLU A CA 1
ATOM 1892 C C . GLU A 1 235 ? -8.025 34.569 32.281 1.00 57.31 235 GLU A C 1
ATOM 1894 O O . GLU A 1 235 ? -8.864 35.284 32.831 1.00 57.31 235 GLU A O 1
ATOM 1899 N N . GLU A 1 236 ? -8.385 33.458 31.634 1.00 67.06 236 GLU A N 1
ATOM 1900 C CA . GLU A 1 236 ? -9.677 32.828 31.875 1.00 67.06 236 GLU A CA 1
ATOM 1901 C C . GLU A 1 236 ? -9.667 32.253 33.298 1.00 67.06 236 GLU A C 1
ATOM 1903 O O . GLU A 1 236 ? -8.840 31.386 33.607 1.00 67.06 236 GLU A O 1
ATOM 1908 N N . PRO A 1 237 ? -10.583 32.676 34.187 1.00 62.09 237 PRO A N 1
ATOM 1909 C CA . PRO A 1 237 ? -10.727 32.028 35.475 1.00 62.09 237 PRO A CA 1
ATOM 1910 C C . PRO A 1 237 ? -11.274 30.614 35.256 1.00 62.09 237 PRO A C 1
ATOM 1912 O O . PRO A 1 237 ? -12.463 30.417 35.000 1.00 62.09 237 PRO A O 1
ATOM 1915 N N . LEU A 1 238 ? -10.395 29.621 35.402 1.00 46.06 238 LEU A N 1
ATOM 1916 C CA . LEU A 1 238 ? -10.734 28.205 35.519 1.00 46.06 238 LEU A CA 1
ATOM 1917 C C . LEU A 1 238 ? -11.591 27.963 36.774 1.00 46.06 238 LEU A C 1
ATOM 1919 O O . LEU A 1 238 ? -11.117 27.469 37.792 1.00 46.06 238 LEU A O 1
ATOM 1923 N N . ASN A 1 239 ? -12.885 28.262 36.689 1.00 57.84 239 ASN A N 1
ATOM 1924 C CA . ASN A 1 239 ? -13.905 27.690 37.561 1.00 57.84 239 ASN A CA 1
ATOM 1925 C C . ASN A 1 239 ? -14.385 26.366 36.953 1.00 57.84 239 ASN A C 1
ATOM 1927 O O . ASN A 1 239 ? -15.506 26.245 36.463 1.00 57.84 239 ASN A O 1
ATOM 1931 N N . LEU A 1 240 ? -13.512 25.356 36.978 1.00 56.03 240 LEU A N 1
ATOM 1932 C CA . LEU A 1 240 ? -13.933 23.968 36.820 1.00 56.03 240 LEU A CA 1
ATOM 1933 C C . LEU A 1 240 ? -14.259 23.408 38.212 1.00 56.03 240 LEU A C 1
ATOM 1935 O O . LEU A 1 240 ? -13.383 23.394 39.080 1.00 56.03 240 LEU A O 1
ATOM 1939 N N . PRO A 1 241 ? -15.496 22.945 38.460 1.00 58.06 241 PRO A N 1
ATOM 1940 C CA . PRO A 1 241 ? -15.845 22.330 39.728 1.00 58.06 241 PRO A CA 1
ATOM 1941 C C . PRO A 1 241 ? -15.035 21.044 39.906 1.00 58.06 241 PRO A C 1
ATOM 1943 O O . PRO A 1 241 ? -15.142 20.103 39.117 1.00 58.06 241 PRO A O 1
ATOM 1946 N N . LEU A 1 242 ? -14.238 21.011 40.975 1.00 49.50 242 LEU A N 1
ATOM 1947 C CA . LEU A 1 242 ? -13.644 19.803 41.537 1.00 49.50 242 LEU A CA 1
ATOM 1948 C C . LEU A 1 242 ? -14.770 18.821 41.885 1.00 49.50 242 LEU A C 1
ATOM 1950 O O . LEU A 1 242 ? -15.364 18.869 42.963 1.00 49.50 242 LEU A O 1
ATOM 1954 N N . GLY A 1 243 ? -15.089 17.942 40.938 1.00 56.50 243 GLY A N 1
ATOM 1955 C CA . GLY A 1 243 ? -15.922 16.775 41.184 1.00 56.50 243 GLY A CA 1
ATOM 1956 C C . GLY A 1 243 ? -15.212 15.829 42.160 1.00 56.50 243 GLY A C 1
ATOM 1957 O O . GLY A 1 243 ? -13.991 15.673 42.078 1.00 56.50 243 GLY A O 1
ATOM 1958 N N . PRO A 1 244 ? -15.941 15.201 43.098 1.00 56.94 244 PRO A N 1
ATOM 1959 C CA . PRO A 1 244 ? -15.339 14.401 44.150 1.00 56.94 244 PRO A CA 1
ATOM 1960 C C . PRO A 1 244 ? -14.637 13.168 43.580 1.00 56.94 244 PRO A C 1
ATOM 1962 O O . PRO A 1 244 ? -15.260 12.286 42.987 1.00 56.94 244 PRO A O 1
ATOM 1965 N N . ASP A 1 245 ? -13.330 13.150 43.829 1.00 52.06 245 ASP A N 1
ATOM 1966 C CA . ASP A 1 245 ? -12.424 12.015 43.966 1.00 52.06 245 ASP A CA 1
ATOM 1967 C C . ASP A 1 245 ? -13.159 10.672 44.140 1.00 52.06 245 ASP A C 1
ATOM 1969 O O . ASP A 1 245 ? -13.552 10.255 45.235 1.00 52.06 245 ASP A O 1
ATOM 1973 N N . ARG A 1 246 ? -13.382 9.992 43.013 1.00 52.69 246 ARG A N 1
ATOM 1974 C CA . ARG A 1 246 ? -13.825 8.602 42.975 1.00 52.69 246 ARG A CA 1
ATOM 1975 C C . ARG A 1 246 ? -12.705 7.748 42.399 1.00 52.69 246 ARG A C 1
ATOM 1977 O O . ARG A 1 246 ? -12.557 7.592 41.193 1.00 52.69 246 ARG A O 1
ATOM 1984 N N . SER A 1 247 ? -12.024 7.088 43.331 1.00 50.50 247 SER A N 1
ATOM 1985 C CA . SER A 1 247 ? -11.555 5.708 43.192 1.00 50.50 247 SER A CA 1
ATOM 1986 C C . SER A 1 247 ? -10.240 5.467 42.445 1.00 50.50 247 SER A C 1
ATOM 1988 O O . SER A 1 247 ? -10.180 4.659 41.525 1.00 50.50 247 SER A O 1
ATOM 1990 N N . VAL A 1 248 ? -9.135 5.987 42.990 1.00 45.94 248 VAL A N 1
ATOM 1991 C CA . VAL A 1 248 ? -7.791 5.380 42.811 1.00 45.94 248 VAL A CA 1
ATOM 1992 C C . VAL A 1 248 ? -7.491 4.311 43.892 1.00 45.94 248 VAL A C 1
ATOM 1994 O O . VAL A 1 248 ? -6.458 3.647 43.889 1.00 45.94 248 VAL A O 1
ATOM 1997 N N . LYS A 1 249 ? -8.436 4.013 44.798 1.00 46.72 249 LYS A N 1
ATOM 1998 C CA . LYS A 1 249 ? -8.277 2.988 45.857 1.00 46.72 249 LYS A 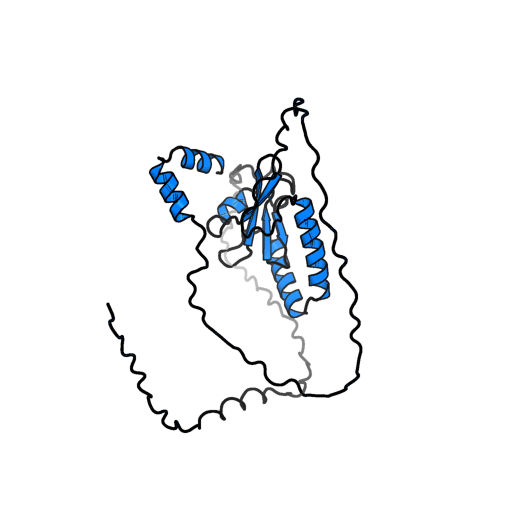CA 1
ATOM 1999 C C . LYS A 1 249 ? -8.585 1.536 45.442 1.00 46.72 249 LYS A C 1
ATOM 2001 O O . LYS A 1 249 ? -8.893 0.721 46.310 1.00 46.72 249 LYS A O 1
ATOM 2006 N N . LEU A 1 250 ? -8.461 1.164 44.162 1.00 50.00 250 LEU A N 1
ATOM 2007 C CA . LEU A 1 250 ? -8.699 -0.226 43.725 1.00 50.00 250 LEU A CA 1
ATOM 2008 C C . LEU A 1 250 ? -7.557 -0.897 42.943 1.00 50.00 250 LEU A C 1
ATOM 2010 O O . LEU A 1 250 ? -7.788 -1.917 42.303 1.00 50.00 250 LEU A O 1
ATOM 2014 N N . ILE A 1 251 ? -6.317 -0.395 43.027 1.00 48.41 251 ILE A N 1
ATOM 2015 C CA . ILE A 1 251 ? -5.170 -1.023 42.329 1.00 48.41 251 ILE A CA 1
ATOM 2016 C C . ILE A 1 251 ? -4.043 -1.508 43.271 1.00 48.41 251 ILE A C 1
ATOM 2018 O O . ILE A 1 251 ? -3.156 -2.233 42.839 1.00 48.41 251 ILE A O 1
ATOM 2022 N N . VAL A 1 252 ? -4.113 -1.278 44.592 1.00 43.59 252 VAL A N 1
ATOM 2023 C CA . VAL A 1 252 ? -3.015 -1.671 45.519 1.00 43.59 252 VAL A CA 1
ATOM 2024 C C . VAL A 1 252 ? -3.345 -2.853 46.455 1.00 43.59 252 VAL A C 1
ATOM 2026 O O . VAL A 1 252 ? -2.473 -3.353 47.157 1.00 43.59 252 VAL A O 1
ATOM 2029 N N . LYS A 1 253 ? -4.562 -3.419 46.436 1.00 43.84 253 LYS A N 1
ATOM 2030 C CA . LYS A 1 253 ? -4.946 -4.524 47.355 1.00 43.84 253 LYS A CA 1
ATOM 2031 C C . LYS A 1 253 ? -4.964 -5.944 46.770 1.00 43.84 253 LYS A C 1
ATOM 2033 O O . LYS A 1 253 ? -5.513 -6.842 47.404 1.00 43.84 253 LYS A O 1
ATOM 2038 N N . LYS A 1 254 ? -4.339 -6.193 45.611 1.00 43.56 254 LYS A N 1
ATOM 2039 C CA . LYS A 1 254 ? -4.316 -7.540 44.993 1.00 43.56 254 LYS A CA 1
ATOM 2040 C C . LYS A 1 254 ? -2.930 -8.161 44.769 1.00 43.56 254 LYS A C 1
ATOM 2042 O O . LYS A 1 254 ? -2.840 -9.149 44.056 1.00 43.56 254 LYS A O 1
ATOM 2047 N N . ILE A 1 255 ? -1.875 -7.638 45.408 1.00 48.72 255 ILE A N 1
ATOM 2048 C CA . ILE A 1 255 ? -0.501 -8.176 45.265 1.00 48.72 255 ILE A CA 1
ATOM 2049 C C . ILE A 1 255 ? 0.055 -8.804 46.565 1.00 48.72 255 ILE A C 1
ATOM 2051 O O . ILE A 1 255 ? 1.030 -9.540 46.522 1.00 48.72 255 ILE A O 1
ATOM 2055 N N . GLN A 1 256 ? -0.593 -8.649 47.725 1.00 43.66 256 GLN A N 1
ATOM 2056 C CA . GLN A 1 256 ? -0.054 -9.159 49.004 1.00 43.66 256 GLN A CA 1
ATOM 2057 C C . GLN A 1 256 ? -0.650 -10.485 49.519 1.00 43.66 256 GLN A C 1
ATOM 2059 O O . GLN A 1 256 ? -0.533 -10.776 50.706 1.00 43.66 256 GLN A O 1
ATOM 2064 N N . LYS A 1 257 ? -1.284 -11.325 48.686 1.00 48.25 257 LYS A N 1
ATOM 2065 C CA . LYS A 1 257 ? -1.906 -12.567 49.202 1.00 48.25 257 LYS A CA 1
ATOM 2066 C C . LYS A 1 257 ? -1.692 -13.833 48.374 1.00 48.25 257 LYS A C 1
ATOM 2068 O O . LYS A 1 257 ? -2.613 -14.630 48.252 1.00 48.25 257 LYS A O 1
ATOM 2073 N N . THR A 1 258 ? -0.483 -14.057 47.860 1.00 47.66 258 THR A N 1
ATOM 2074 C CA . THR A 1 258 ? -0.101 -15.354 47.262 1.00 47.66 258 THR A CA 1
ATOM 2075 C C . THR A 1 258 ? 1.386 -15.672 47.445 1.00 47.66 258 THR A C 1
ATOM 2077 O O . THR A 1 258 ? 2.083 -15.909 46.472 1.00 47.66 258 THR A O 1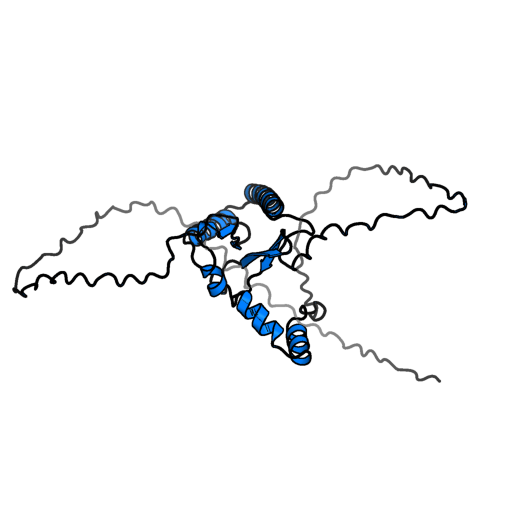
ATOM 2080 N N . HIS A 1 259 ? 1.893 -15.699 48.679 1.00 47.53 259 HIS A N 1
ATOM 2081 C CA . HIS A 1 259 ? 3.149 -16.402 48.984 1.00 47.53 259 HIS A CA 1
ATOM 2082 C C . HIS A 1 259 ? 3.068 -17.069 50.359 1.00 47.53 259 HIS A C 1
ATOM 2084 O O . HIS A 1 259 ? 3.709 -16.646 51.311 1.00 47.53 259 HIS A O 1
ATOM 2090 N N . GLN A 1 260 ? 2.265 -18.129 50.462 1.00 48.53 260 GLN A N 1
ATOM 2091 C CA . GLN A 1 260 ? 2.485 -19.158 51.477 1.00 48.53 260 GLN A CA 1
ATOM 2092 C C . GLN A 1 260 ? 1.840 -20.471 51.016 1.00 48.53 260 GLN A C 1
ATOM 2094 O O . GLN A 1 260 ? 0.682 -20.755 51.304 1.00 48.53 260 GLN A O 1
ATOM 2099 N N . THR A 1 261 ? 2.595 -21.279 50.277 1.00 45.47 261 THR A N 1
ATOM 2100 C CA . THR A 1 261 ? 2.336 -22.720 50.180 1.00 45.47 261 THR A CA 1
ATOM 2101 C C . THR A 1 261 ? 3.631 -23.446 50.532 1.00 45.47 261 THR A C 1
ATOM 2103 O O . THR A 1 261 ? 4.649 -23.180 49.887 1.00 45.47 261 THR A O 1
ATOM 2106 N N . PRO A 1 262 ? 3.636 -24.313 51.556 1.00 53.06 262 PRO A N 1
ATOM 2107 C CA . PRO A 1 262 ? 4.802 -25.107 51.906 1.00 53.06 262 PRO A CA 1
ATOM 2108 C C . PRO A 1 262 ? 5.069 -26.146 50.813 1.00 53.06 262 PRO A C 1
ATOM 2110 O O . PRO A 1 262 ? 4.164 -26.841 50.355 1.00 53.06 262 PRO A O 1
ATOM 2113 N N . ILE A 1 263 ? 6.329 -26.232 50.393 1.00 42.50 263 ILE A N 1
ATOM 2114 C CA . ILE A 1 263 ? 6.829 -27.239 49.460 1.00 42.50 263 ILE A CA 1
ATOM 2115 C C . ILE A 1 263 ? 6.819 -28.581 50.200 1.00 42.50 263 ILE A C 1
ATOM 2117 O O . ILE A 1 263 ? 7.700 -28.861 51.010 1.00 42.50 263 ILE A O 1
ATOM 2121 N N . SER A 1 264 ? 5.799 -29.399 49.953 1.00 48.47 264 SER A N 1
ATOM 2122 C CA . SER A 1 264 ? 5.813 -30.815 50.313 1.00 48.47 264 SER A CA 1
ATOM 2123 C C . SER A 1 264 ? 6.629 -31.589 49.278 1.00 48.47 264 SER A C 1
ATOM 2125 O O . SER A 1 264 ? 6.471 -31.421 48.070 1.00 48.47 264 SER A O 1
ATOM 2127 N N . SER A 1 265 ? 7.528 -32.418 49.793 1.00 50.12 265 SER A N 1
ATOM 2128 C CA . SER A 1 265 ? 8.448 -33.312 49.102 1.00 50.12 265 SER A CA 1
ATOM 2129 C C . SER A 1 265 ? 7.766 -34.201 48.056 1.00 50.12 265 SER A C 1
ATOM 2131 O O . SER A 1 265 ? 6.884 -34.996 48.370 1.00 50.12 265 SER A O 1
ATOM 2133 N N . LEU A 1 266 ? 8.238 -34.126 46.809 1.00 41.12 266 LEU A N 1
ATOM 2134 C CA . LEU A 1 266 ? 7.872 -35.058 45.744 1.00 41.12 266 LEU A CA 1
ATOM 2135 C C . LEU A 1 266 ? 9.039 -36.014 45.483 1.00 41.12 266 LEU A C 1
ATOM 2137 O O . LEU A 1 266 ? 10.115 -35.640 45.023 1.00 41.12 266 LEU A O 1
ATOM 2141 N N . THR A 1 267 ? 8.797 -37.264 45.857 1.00 47.81 267 THR A N 1
ATOM 2142 C CA . THR A 1 267 ? 9.665 -38.431 45.737 1.00 47.81 267 THR A CA 1
ATOM 2143 C C . THR A 1 267 ? 10.014 -38.719 44.272 1.00 47.81 267 THR A C 1
ATOM 2145 O O . THR A 1 267 ? 9.126 -38.969 43.456 1.00 47.81 267 THR A O 1
ATOM 2148 N N . LEU A 1 268 ? 11.311 -38.753 43.946 1.00 42.78 268 LEU A N 1
ATOM 2149 C CA . LEU A 1 268 ? 11.822 -39.275 42.676 1.00 42.78 268 LEU A CA 1
ATOM 2150 C C . LEU A 1 268 ? 11.498 -40.774 42.557 1.00 42.78 268 LEU A C 1
ATOM 2152 O O . LEU A 1 268 ? 12.119 -41.607 43.220 1.00 42.78 268 LEU A O 1
ATOM 2156 N N . ARG A 1 269 ? 10.562 -41.139 41.673 1.00 47.47 269 ARG A N 1
ATOM 2157 C CA . ARG A 1 269 ? 10.437 -42.519 41.187 1.00 47.47 269 ARG A CA 1
ATOM 2158 C C . ARG A 1 269 ? 11.402 -42.724 40.024 1.00 47.47 269 ARG A C 1
ATOM 2160 O O . ARG A 1 269 ? 11.229 -42.187 38.935 1.00 47.47 269 ARG A O 1
ATOM 2167 N N . LYS A 1 270 ? 12.430 -43.515 40.308 1.00 54.19 270 LYS A N 1
ATOM 2168 C CA . LYS A 1 270 ? 13.436 -44.047 39.392 1.00 54.19 270 LYS A CA 1
ATOM 2169 C C . LYS A 1 270 ? 12.749 -44.994 38.399 1.00 54.19 270 LYS A C 1
ATOM 2171 O O . LYS A 1 270 ? 12.369 -46.096 38.778 1.00 54.19 270 LYS A O 1
ATOM 2176 N N . ILE A 1 271 ? 12.560 -44.569 37.150 1.00 53.38 271 ILE A N 1
ATOM 2177 C CA . ILE A 1 271 ? 12.140 -45.467 36.066 1.00 53.38 271 ILE A CA 1
ATOM 2178 C C . ILE A 1 271 ? 13.415 -46.043 35.453 1.00 53.38 271 ILE A C 1
ATOM 2180 O O . ILE A 1 271 ? 14.107 -45.376 34.687 1.00 53.38 271 ILE A O 1
ATOM 2184 N N . GLY A 1 272 ? 13.744 -47.273 35.845 1.00 47.03 272 GLY A N 1
ATOM 2185 C CA . GLY A 1 272 ? 14.709 -48.099 35.133 1.00 47.03 272 GLY A CA 1
ATOM 2186 C C . GLY A 1 272 ? 14.080 -48.610 33.840 1.00 47.03 272 GLY A C 1
ATOM 2187 O O . GLY A 1 272 ? 13.002 -49.199 33.869 1.00 47.03 272 GLY A O 1
ATOM 2188 N N . ARG A 1 273 ? 14.748 -48.378 32.710 1.00 52.19 273 ARG A N 1
ATOM 2189 C CA . ARG A 1 273 ? 14.530 -49.135 31.476 1.00 52.19 273 ARG A CA 1
ATOM 2190 C C . ARG A 1 273 ? 15.768 -49.985 31.233 1.00 52.19 273 ARG A C 1
ATOM 2192 O O . ARG A 1 273 ? 16.808 -49.472 30.835 1.00 52.19 273 ARG A O 1
ATOM 2199 N N . THR A 1 274 ? 15.632 -51.269 31.529 1.00 52.84 274 THR A N 1
ATOM 2200 C CA . THR A 1 274 ? 16.432 -52.357 30.973 1.00 52.84 274 THR A CA 1
ATOM 2201 C C . THR A 1 274 ? 16.142 -52.425 29.476 1.00 52.84 274 THR A C 1
ATOM 2203 O O . THR A 1 274 ? 14.981 -52.424 29.068 1.00 52.84 274 THR A O 1
ATOM 2206 N N . ILE A 1 275 ? 17.195 -52.421 28.666 1.00 52.53 275 ILE A N 1
ATOM 2207 C CA . ILE A 1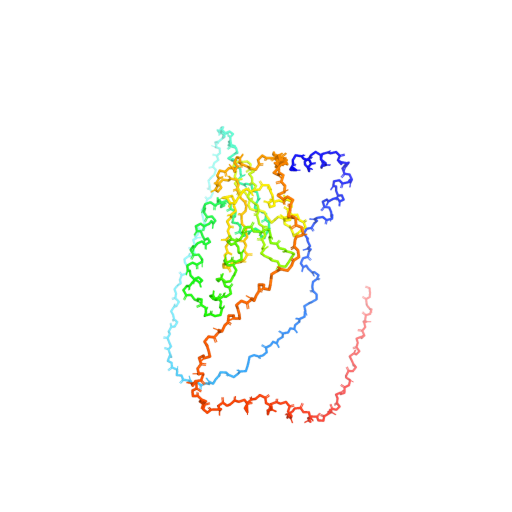 275 ? 17.126 -52.744 27.244 1.00 52.53 275 ILE A CA 1
ATOM 2208 C C . ILE A 1 275 ? 17.590 -54.195 27.163 1.00 52.53 275 ILE A C 1
ATOM 2210 O O . ILE A 1 275 ? 18.768 -54.467 27.390 1.00 52.53 275 ILE A O 1
ATOM 2214 N N . ASP A 1 276 ? 16.654 -55.109 26.920 1.00 54.69 276 ASP A N 1
ATOM 2215 C CA . ASP A 1 276 ? 16.974 -56.495 26.600 1.00 54.69 276 ASP A CA 1
ATOM 2216 C C . ASP A 1 276 ? 17.497 -56.561 25.162 1.00 54.69 276 ASP A C 1
ATOM 2218 O O . ASP A 1 276 ? 16.822 -56.175 24.205 1.00 54.69 276 ASP A O 1
ATOM 2222 N N . LEU A 1 277 ? 18.734 -57.037 25.043 1.00 54.53 277 LEU A N 1
ATOM 2223 C CA . LEU A 1 277 ? 19.318 -57.572 23.823 1.00 54.53 277 LEU A CA 1
ATOM 2224 C C . LEU A 1 277 ? 18.719 -58.958 23.578 1.00 54.53 277 LEU A C 1
ATOM 2226 O O . LEU A 1 277 ? 18.864 -59.845 24.419 1.00 54.53 277 LEU A O 1
ATOM 2230 N N . ALA A 1 278 ? 18.119 -59.164 22.408 1.00 61.88 278 ALA A N 1
ATOM 2231 C CA . ALA A 1 278 ? 17.864 -60.498 21.887 1.00 61.88 278 ALA A CA 1
ATOM 2232 C C . ALA A 1 278 ? 18.051 -60.533 20.362 1.00 61.88 278 ALA A C 1
ATOM 2234 O O . ALA A 1 278 ? 17.268 -59.924 19.636 1.00 61.88 278 ALA A O 1
ATOM 2235 N N . LEU A 1 279 ? 19.079 -61.311 19.989 1.00 53.84 279 LEU A N 1
ATOM 2236 C CA . LEU A 1 279 ? 19.341 -62.062 18.748 1.00 53.84 279 LEU A CA 1
ATOM 2237 C C . LEU A 1 279 ? 19.596 -61.293 17.444 1.00 53.84 279 LEU A C 1
ATOM 2239 O O . LEU A 1 279 ? 18.641 -60.784 16.824 1.00 53.84 279 LEU A O 1
#

pLDDT: mean 71.35, std 22.12, range [34.94, 98.62]

Foldseek 3Di:
DVVVVVVVLVPDDPVVNVVVVVVVDPDDPPPDDPPDDDDDDDDDDDDDDDDDDDDDDDDDDDDDDDDDDDDDDDDDPPPPPPDPQQDDADPPLQADHPDAPVNSVVVVVVVVVVCVVVDDPVNVVQLVVLVVVVVVLDQAALPAAWEWEQDQDPNGTHIDTCDRVCRVVVSVVADPQQWDADSNRRYIYGYCVRDDGDPPPPPPPPVVPPPPPPPPPPPPDDDDPPPPPPPPDPPDPPPDDPDDDPDPPPPPPPPPPPPDDDDDDDDDDDDDDDDDDDD

Organism: NCBI:txid117069

Radius of gyration: 35.14 Å; chains: 1; bounding box: 62×114×86 Å

Secondary structure (DSSP, 8-state):
-HHHHHHHHHTS-HHHHHHHHHHTS---TT---------PPP-PPP-------------PPP----------------------PPPPPPTTS-PPTT--HHHHHHHHHHHHHHHHHT--HHHHHHHHHHHHHHTT-PPP-TTS-EEEEEEEETTEEEEEE--TTSHHHHHHTS-GGGEEEETTTTEEEE-GGGS---TT-----------------------------------------------STTSSSSSSS----------------------